Protein AF-A0A1B0DL75-F1 (afdb_monomer_lite)

Sequence (296 aa):
KDNAVEYLGQRGFNETSTIPNGKYEPLALNQFKWDRVCPFYMQCLPENRGLLAQTPFIKDFMFVLQDRAFSIGPAYFSRLLDHFTINGDVVQTHVSSPRSTAYLASLFLTNARVRNFLAFGAGPRLEEYRDFMATLGVNNVRIYAENFTNLSLKSQLFERAVGIFATPPNSYSGVTDPIDLICSRGGDLTMLEVLTESEVSDSGKKRVAEVLTEQKETLRLSLFRPQIQFVLYETHSVVSSENEDMLMRAVEDVNRAAQQKHYQVMRDIARQEALSAAQEGFESNLVISFLLARAK

Foldseek 3Di:
DVVVQVVLVVVVADEDDDDPPPDDDDADESYKYDDPQFPPDMDGHYPDPVVVCPDCCNVLPVDDDDDVQLRNLLSVQLVVCVVVVAAFAEEEQACLFLVSVLSSLVSCPPPPRHPAYEYEQCAPCQVVSVVVCVSVVRDRYHYYNHHSLPDDLPDPVCVGYAEYEYEADDLLQLPDDQCSSCVRRVNPVVSVCSPPDDCVDPVNVVVNVVRLVRLLSSLLSQLLRPNHNYYHYDYNDPDCSSPVVSVVVSVVVSVVVVVVVVVVVVVVVVVVVVVVVVVVVVVVVVVVVVVVVVVD

Radius of gyration: 27.12 Å; chains: 1; bounding box: 80×49×90 Å

Secondary structure (DSSP, 8-state):
-HHHHHHHHTTT-EEPPPPTT---PPPPTTEEEE-SSSTT-EEEE-S-HHHHHTSHHHHTTSS----THHHHHHHHHHHHHHHTT--EEEEESS-S-HHHHHHHHHHHTT-TTEEEEEE---GGGHHHHHHHHHHTT--SEEE-SS-GGGS-TT-GGGTTEEEEEE------TT-S-HHHHHHHTTS-HHHHHHHHS-TTSHHHHHHHHHHHHHHHHHHHHHHT-TT--EEEE------GGGTHHHHHHHHHHHHHHHHHHHHHHHHHHHHHHHHHHHHHHHHHHHHHHHHHHHT-

InterPro domains:
  IPR029063 S-adenosyl-L-methionine-dependent methyltransferase superfamily [G3DSA:3.40.50.150] (98-287)
  IPR042620 Putative methyltransferase NSUN7 [PTHR14663] (3-269)

Organism: Phlebotomus papatasi (NCBI:txid29031)

pLDDT: mean 86.68, std 11.02, range [43.47, 97.81]

Structure (mmCIF, N/CA/C/O backbone):
data_AF-A0A1B0DL75-F1
#
_entry.id   AF-A0A1B0DL75-F1
#
loop_
_atom_site.group_PDB
_atom_site.id
_atom_site.type_symbol
_atom_site.label_atom_id
_atom_site.label_alt_id
_atom_site.label_comp_id
_atom_site.label_asym_id
_atom_site.label_entity_id
_atom_site.label_seq_id
_atom_site.pdbx_PDB_ins_code
_atom_site.Cartn_x
_atom_site.Cartn_y
_atom_site.Cartn_z
_atom_site.occupancy
_atom_site.B_iso_or_equiv
_atom_site.auth_seq_id
_atom_site.auth_comp_id
_atom_site.auth_asym_id
_atom_site.auth_atom_id
_atom_site.pdbx_PDB_model_num
ATOM 1 N N . LYS A 1 1 ? 15.227 -16.375 -10.816 1.00 76.38 1 LYS A N 1
ATOM 2 C CA . LYS A 1 1 ? 16.458 -15.630 -10.457 1.00 76.38 1 LYS A CA 1
ATOM 3 C C . LYS A 1 1 ? 17.579 -15.961 -11.436 1.00 76.38 1 LYS A C 1
ATOM 5 O O . LYS A 1 1 ? 18.052 -15.053 -12.101 1.00 76.38 1 LYS A O 1
ATOM 10 N N . ASP A 1 2 ? 17.915 -17.238 -11.597 1.00 82.88 2 ASP A N 1
ATOM 11 C CA . ASP A 1 2 ? 19.048 -17.682 -12.426 1.00 82.88 2 ASP A CA 1
ATOM 12 C C . ASP A 1 2 ? 18.907 -17.288 -13.905 1.00 82.88 2 ASP A C 1
ATOM 14 O O . ASP A 1 2 ? 19.811 -16.663 -14.452 1.00 82.88 2 ASP A O 1
ATOM 18 N N . ASN A 1 3 ? 17.721 -17.475 -14.499 1.00 83.56 3 ASN A N 1
ATOM 19 C CA . ASN A 1 3 ? 17.434 -17.026 -15.874 1.00 83.56 3 ASN A CA 1
ATOM 20 C C . ASN A 1 3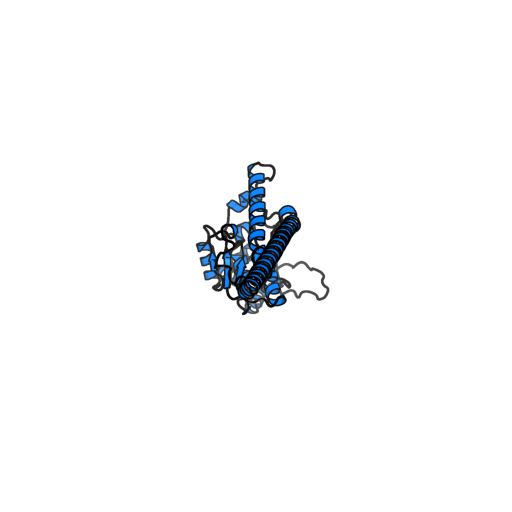 ? 17.674 -15.519 -16.087 1.00 83.56 3 ASN A C 1
ATOM 22 O O . ASN A 1 3 ? 18.042 -15.088 -17.177 1.00 83.56 3 ASN A O 1
ATOM 26 N N . ALA A 1 4 ? 17.455 -14.699 -15.053 1.00 81.50 4 ALA A N 1
ATOM 27 C CA . ALA A 1 4 ? 17.667 -13.259 -15.145 1.00 81.50 4 ALA A CA 1
ATOM 28 C C . ALA A 1 4 ? 19.153 -12.890 -15.105 1.00 81.50 4 ALA A C 1
ATOM 30 O O . ALA A 1 4 ? 19.582 -12.023 -15.862 1.00 81.50 4 ALA A O 1
ATOM 31 N N . VAL A 1 5 ? 19.932 -13.571 -14.260 1.00 85.56 5 VAL A N 1
ATOM 32 C CA . VAL A 1 5 ? 21.391 -13.404 -14.187 1.00 85.56 5 VAL A CA 1
ATOM 33 C C . VAL A 1 5 ? 22.030 -13.774 -15.523 1.00 85.56 5 VAL A C 1
ATOM 35 O O . VAL A 1 5 ? 22.821 -13.000 -16.057 1.00 85.56 5 VAL A O 1
ATOM 38 N N . GLU A 1 6 ? 21.636 -14.911 -16.101 1.00 86.50 6 GLU A N 1
ATOM 39 C CA . GLU A 1 6 ? 22.146 -15.368 -17.396 1.00 86.50 6 GLU A CA 1
ATOM 40 C C . GLU A 1 6 ? 21.851 -14.361 -18.517 1.00 86.50 6 GLU A C 1
ATOM 42 O O . GLU A 1 6 ? 22.749 -13.955 -19.257 1.00 86.50 6 GLU A O 1
ATOM 47 N N . TYR A 1 7 ? 20.603 -13.897 -18.614 1.00 83.56 7 TYR A N 1
ATOM 48 C CA . TYR A 1 7 ? 20.192 -12.946 -19.646 1.00 83.56 7 TYR A CA 1
ATOM 49 C C . TYR A 1 7 ? 20.921 -11.600 -19.555 1.00 83.56 7 TYR A C 1
ATOM 51 O O . TYR A 1 7 ? 21.286 -11.012 -20.580 1.00 83.56 7 TYR A O 1
ATOM 59 N N . LEU A 1 8 ? 21.108 -11.095 -18.332 1.00 85.12 8 LEU A N 1
ATOM 60 C CA . LEU A 1 8 ? 21.852 -9.866 -18.075 1.00 85.12 8 LEU A CA 1
ATOM 61 C C . LEU A 1 8 ? 23.326 -10.046 -18.458 1.00 85.12 8 LEU A C 1
ATOM 63 O O . LEU A 1 8 ? 23.866 -9.210 -19.185 1.00 85.12 8 LEU A O 1
ATOM 67 N N . GLY A 1 9 ? 23.932 -11.177 -18.087 1.00 85.31 9 GLY A N 1
ATOM 68 C CA . GLY A 1 9 ? 25.293 -11.539 -18.486 1.00 85.31 9 GLY A CA 1
ATOM 69 C C . GLY A 1 9 ? 25.495 -11.532 -20.004 1.00 85.31 9 GLY A C 1
ATOM 70 O O . GLY A 1 9 ? 26.442 -10.922 -20.499 1.00 85.31 9 GLY A O 1
ATOM 71 N N . GLN A 1 10 ? 24.554 -12.100 -20.769 1.00 86.12 10 GLN A N 1
ATOM 72 C CA . GLN A 1 10 ? 24.586 -12.086 -22.242 1.00 86.12 10 GLN A CA 1
ATOM 73 C C . GLN A 1 10 ? 24.566 -10.671 -22.853 1.00 86.12 10 GLN A C 1
ATOM 75 O O . GLN A 1 10 ? 24.934 -10.493 -24.012 1.00 86.12 10 GLN A O 1
ATOM 80 N N . ARG A 1 11 ? 24.134 -9.658 -22.093 1.00 81.75 11 ARG A N 1
ATOM 81 C CA . ARG A 1 11 ? 24.070 -8.246 -22.510 1.00 81.75 11 ARG A CA 1
ATOM 82 C C . ARG A 1 11 ? 25.166 -7.387 -21.886 1.00 81.75 11 ARG A C 1
ATOM 84 O O . ARG A 1 11 ? 25.073 -6.164 -21.920 1.00 81.75 11 ARG A O 1
ATOM 91 N N . GLY A 1 12 ? 26.195 -8.022 -21.329 1.00 85.00 12 GLY A N 1
ATOM 92 C CA . GLY A 1 12 ? 27.347 -7.339 -20.749 1.00 85.00 12 GLY A CA 1
ATOM 93 C C . GLY A 1 12 ? 27.095 -6.772 -19.356 1.00 85.00 12 GLY A C 1
ATOM 94 O O . GLY A 1 12 ? 27.897 -5.965 -18.889 1.00 85.00 12 GLY A O 1
ATOM 95 N N . PHE A 1 13 ? 26.008 -7.177 -18.688 1.00 88.12 13 PHE A N 1
ATOM 96 C CA . PHE A 1 13 ? 25.802 -6.823 -17.293 1.00 88.12 13 PHE A CA 1
ATOM 97 C C . PHE A 1 13 ? 26.569 -7.764 -16.371 1.00 88.12 13 PHE A C 1
ATOM 99 O O . PHE A 1 13 ? 26.469 -8.982 -16.494 1.00 88.12 13 PHE A O 1
ATOM 106 N N . ASN A 1 14 ? 27.269 -7.197 -15.394 1.00 87.81 14 ASN A N 1
ATOM 107 C CA . ASN A 1 14 ? 27.993 -7.967 -14.388 1.00 87.81 14 ASN A CA 1
ATOM 108 C C . ASN A 1 14 ? 27.282 -7.895 -13.033 1.00 87.81 14 ASN A C 1
ATOM 110 O O . ASN A 1 14 ? 26.899 -6.812 -12.581 1.00 87.81 14 ASN A O 1
ATOM 114 N N . GLU A 1 15 ? 27.112 -9.048 -12.382 1.00 87.56 15 GLU A N 1
ATOM 115 C CA . GLU A 1 15 ? 26.601 -9.096 -11.013 1.00 87.56 15 GLU A CA 1
ATOM 116 C C . GLU A 1 15 ? 27.696 -8.632 -10.052 1.00 87.56 15 GLU A C 1
ATOM 118 O O . GLU A 1 15 ? 28.767 -9.235 -9.967 1.00 87.56 15 GLU A O 1
ATOM 123 N N . THR A 1 16 ? 27.422 -7.569 -9.303 1.00 84.38 16 THR A N 1
ATOM 124 C CA . THR A 1 16 ? 28.324 -7.105 -8.251 1.00 84.38 16 THR A CA 1
ATOM 125 C C . THR A 1 16 ? 27.945 -7.778 -6.937 1.00 84.38 16 THR A C 1
ATOM 127 O O . THR A 1 16 ? 26.831 -7.614 -6.427 1.00 84.38 16 THR A O 1
ATOM 130 N N . SER A 1 17 ? 28.886 -8.514 -6.345 1.00 68.25 17 SER A N 1
ATOM 131 C CA . SER A 1 17 ? 28.734 -9.052 -4.998 1.00 68.25 17 SER A CA 1
ATOM 132 C C . SER A 1 17 ? 28.784 -7.917 -3.977 1.00 68.25 17 SER A C 1
ATOM 134 O O . SER A 1 17 ? 29.619 -7.016 -4.020 1.00 68.25 17 SER A O 1
ATOM 136 N N . THR A 1 18 ? 27.850 -7.934 -3.030 1.00 58.44 18 THR A N 1
ATOM 137 C CA . THR A 1 18 ? 27.845 -6.930 -1.968 1.00 58.44 18 THR A CA 1
ATOM 138 C C . THR A 1 18 ? 28.932 -7.270 -0.945 1.00 58.44 18 THR A C 1
ATOM 140 O O . THR A 1 18 ? 28.884 -8.325 -0.314 1.00 58.44 18 THR A O 1
ATOM 143 N N . ILE A 1 19 ? 29.903 -6.369 -0.776 1.00 53.78 19 ILE A N 1
ATOM 144 C CA . ILE A 1 19 ? 31.060 -6.544 0.113 1.00 53.78 19 ILE A CA 1
ATOM 145 C C . ILE A 1 19 ? 30.587 -6.820 1.565 1.00 53.78 19 ILE A C 1
ATOM 147 O O . ILE A 1 19 ? 29.594 -6.226 2.010 1.00 53.78 19 ILE A O 1
ATOM 151 N N . PRO A 1 20 ? 31.276 -7.683 2.343 1.00 49.00 20 PRO A N 1
ATOM 152 C CA . PRO A 1 20 ? 30.936 -7.980 3.744 1.00 49.00 20 PRO A CA 1
ATOM 153 C C . PRO A 1 20 ? 30.956 -6.767 4.694 1.00 49.00 20 PRO A C 1
ATOM 155 O O . PRO A 1 20 ? 30.341 -6.808 5.754 1.00 49.00 20 PRO A O 1
ATOM 158 N N . ASN A 1 21 ? 31.620 -5.669 4.318 1.00 49.06 21 ASN A N 1
ATOM 159 C CA . ASN A 1 21 ? 32.025 -4.600 5.242 1.00 49.06 21 ASN A CA 1
ATOM 160 C C . ASN A 1 21 ? 31.035 -3.429 5.375 1.00 49.06 21 ASN A C 1
ATOM 162 O O . ASN A 1 21 ? 31.405 -2.371 5.877 1.00 49.06 21 ASN A O 1
ATOM 166 N N . GLY A 1 22 ? 29.793 -3.573 4.906 1.00 52.06 22 GLY A N 1
ATOM 167 C CA . GLY A 1 22 ? 28.726 -2.593 5.161 1.00 52.06 22 GLY A CA 1
ATOM 168 C C . GLY A 1 22 ? 28.899 -1.207 4.516 1.00 52.06 22 GLY A C 1
ATOM 169 O O . GLY A 1 22 ? 28.052 -0.344 4.727 1.00 52.06 22 GLY A O 1
ATOM 170 N N . LYS A 1 23 ? 29.945 -0.975 3.711 1.00 51.53 23 LYS A N 1
ATOM 171 C CA . LYS A 1 23 ? 30.086 0.255 2.917 1.00 51.53 23 LYS A CA 1
ATOM 172 C C . LYS A 1 23 ? 29.217 0.167 1.662 1.00 51.53 23 LYS A C 1
ATOM 174 O O . LYS A 1 23 ? 29.289 -0.808 0.917 1.00 51.53 23 LYS A O 1
ATOM 179 N N . TYR A 1 24 ? 28.382 1.183 1.450 1.00 58.47 24 TYR A N 1
ATOM 180 C CA . TYR A 1 24 ? 27.594 1.336 0.231 1.00 58.47 24 TYR A CA 1
ATOM 181 C C . TYR A 1 24 ? 28.525 1.716 -0.921 1.00 58.47 24 TYR A C 1
ATOM 183 O O . TYR A 1 24 ? 29.067 2.819 -0.929 1.00 58.47 24 TYR A O 1
ATOM 191 N N . GLU A 1 25 ? 28.701 0.817 -1.888 1.00 65.38 25 GLU A N 1
ATOM 192 C CA . GLU A 1 25 ? 29.295 1.174 -3.174 1.00 65.38 25 GLU A CA 1
ATOM 193 C C . GLU A 1 25 ? 28.188 1.451 -4.205 1.00 65.38 25 GLU A C 1
ATOM 195 O O . GLU A 1 25 ? 27.239 0.654 -4.337 1.00 65.38 25 GLU A O 1
ATOM 200 N N . PRO A 1 26 ? 28.265 2.593 -4.913 1.00 75.50 26 PRO A N 1
ATOM 201 C CA . PRO A 1 26 ? 27.368 2.882 -6.020 1.00 75.50 26 PRO A CA 1
ATOM 202 C C . PRO A 1 26 ? 27.581 1.864 -7.148 1.00 75.50 26 PRO A C 1
ATOM 204 O O . PRO A 1 26 ? 28.693 1.399 -7.380 1.00 75.50 26 PRO A O 1
ATOM 207 N N . LEU A 1 27 ? 26.498 1.504 -7.843 1.00 85.06 27 LEU A N 1
ATOM 208 C CA . LEU A 1 27 ? 26.576 0.642 -9.026 1.00 85.06 27 LEU A CA 1
ATOM 209 C C . LEU A 1 27 ? 27.354 1.359 -10.133 1.00 85.06 27 LEU A C 1
ATOM 211 O O . LEU A 1 27 ? 27.061 2.518 -10.426 1.00 85.06 27 LEU A O 1
ATOM 215 N N . ALA A 1 28 ? 28.309 0.669 -10.758 1.00 87.06 28 ALA A N 1
ATOM 216 C CA . ALA A 1 28 ? 28.937 1.155 -11.980 1.00 87.06 28 ALA A CA 1
ATOM 217 C C . ALA A 1 28 ? 28.085 0.810 -13.214 1.00 87.06 28 ALA A C 1
ATOM 219 O O . ALA A 1 28 ? 27.111 0.057 -13.137 1.00 87.06 28 ALA A O 1
ATOM 220 N N . LEU A 1 29 ? 28.453 1.380 -14.362 1.00 89.00 29 LEU A N 1
ATOM 221 C CA . LEU A 1 29 ? 27.776 1.147 -15.636 1.00 89.00 29 LEU A CA 1
ATOM 222 C C . LEU A 1 29 ? 27.718 -0.350 -15.974 1.00 89.00 29 LEU A C 1
ATOM 224 O O . LEU A 1 29 ? 28.709 -1.063 -15.817 1.00 89.00 29 LEU A O 1
ATOM 228 N N . ASN A 1 30 ? 26.562 -0.809 -16.452 1.00 88.44 30 ASN A N 1
ATOM 229 C CA . ASN A 1 30 ? 26.264 -2.204 -16.774 1.00 88.44 30 ASN A CA 1
ATOM 230 C C . ASN A 1 30 ? 26.571 -3.160 -15.609 1.00 88.44 30 ASN A C 1
ATOM 232 O O . ASN A 1 30 ? 27.006 -4.294 -15.792 1.00 88.44 30 ASN A O 1
ATOM 236 N N . GLN A 1 31 ? 26.333 -2.714 -14.378 1.00 90.81 31 GLN A N 1
ATOM 237 C CA . GLN A 1 31 ? 26.307 -3.591 -13.215 1.00 90.81 31 GLN A CA 1
ATOM 238 C C . GLN A 1 31 ? 24.890 -3.747 -12.689 1.00 90.81 31 GLN A C 1
ATOM 240 O O . GLN A 1 31 ? 24.042 -2.858 -12.834 1.00 90.81 31 GLN A O 1
ATOM 245 N N . PHE A 1 32 ? 24.651 -4.874 -12.027 1.00 90.75 32 PHE A N 1
ATOM 246 C CA . PHE A 1 32 ? 23.444 -5.095 -11.250 1.00 90.75 32 PHE A CA 1
ATOM 247 C C . PHE A 1 32 ? 23.747 -5.766 -9.913 1.00 90.75 32 PHE A C 1
ATOM 249 O O . PHE A 1 32 ? 24.779 -6.411 -9.731 1.00 90.75 32 PHE A O 1
ATOM 256 N N . LYS A 1 33 ? 22.831 -5.599 -8.960 1.00 89.81 33 LYS A N 1
ATOM 257 C CA . LYS A 1 33 ? 22.865 -6.265 -7.657 1.00 89.81 33 LYS A CA 1
ATOM 258 C C . LYS A 1 33 ? 21.455 -6.568 -7.172 1.00 89.81 33 LYS A C 1
ATOM 260 O O . LYS A 1 33 ? 20.528 -5.785 -7.392 1.00 89.81 33 LYS A O 1
ATOM 265 N N . TRP A 1 34 ? 21.305 -7.678 -6.462 1.00 89.50 34 TRP A N 1
ATOM 266 C CA . TRP A 1 34 ? 20.066 -8.007 -5.760 1.00 89.50 34 TRP A CA 1
ATOM 267 C C . TRP A 1 34 ? 19.942 -7.204 -4.467 1.00 89.50 34 TRP A C 1
ATOM 269 O O . TRP A 1 34 ? 20.925 -6.985 -3.752 1.00 89.50 34 TRP A O 1
ATOM 279 N N . ASP A 1 35 ? 18.727 -6.767 -4.155 1.00 89.81 35 ASP A N 1
ATOM 280 C CA . ASP A 1 35 ? 18.453 -6.047 -2.921 1.00 89.81 35 ASP A CA 1
ATOM 281 C C . ASP A 1 35 ? 18.487 -6.992 -1.714 1.00 89.81 35 ASP A C 1
ATOM 283 O O . ASP A 1 35 ? 17.984 -8.114 -1.751 1.00 89.81 35 ASP A O 1
ATOM 287 N N . ARG A 1 36 ? 19.089 -6.533 -0.614 1.00 86.69 36 ARG A N 1
ATOM 288 C CA . ARG A 1 36 ? 19.170 -7.304 0.640 1.00 86.69 36 ARG A CA 1
ATOM 289 C C . ARG A 1 36 ? 17.896 -7.184 1.485 1.00 86.69 36 ARG A C 1
ATOM 291 O O . ARG A 1 36 ? 17.618 -8.030 2.337 1.00 86.69 36 ARG A O 1
ATOM 298 N N . VAL A 1 37 ? 17.140 -6.106 1.294 1.00 89.12 37 VAL A N 1
ATOM 299 C CA . VAL A 1 37 ? 15.919 -5.811 2.049 1.00 89.12 37 VAL A CA 1
ATOM 300 C C . VAL A 1 37 ? 14.700 -6.307 1.283 1.00 89.12 37 VAL A C 1
ATOM 302 O O . VAL A 1 37 ? 13.848 -6.959 1.876 1.00 89.12 37 VAL A O 1
ATOM 305 N N . CYS A 1 38 ? 14.645 -6.052 -0.023 1.00 92.62 38 CYS A N 1
ATOM 306 C CA . CYS A 1 38 ? 13.507 -6.381 -0.878 1.00 92.62 38 CYS A CA 1
ATOM 307 C C . CYS A 1 38 ? 13.748 -7.708 -1.630 1.00 92.62 38 CYS A C 1
ATOM 309 O O . CYS A 1 38 ? 14.573 -7.734 -2.546 1.00 92.62 38 CYS A O 1
ATOM 311 N N . PRO A 1 39 ? 13.075 -8.822 -1.274 1.00 91.00 39 PRO A N 1
ATOM 312 C CA . PRO A 1 39 ? 13.212 -10.081 -2.010 1.00 91.00 39 PRO A CA 1
ATOM 313 C C . PRO A 1 39 ? 12.861 -9.907 -3.492 1.00 91.00 39 PRO A C 1
ATOM 315 O O . PRO A 1 39 ? 11.954 -9.164 -3.821 1.00 91.00 39 PRO A O 1
ATOM 318 N N . PHE A 1 40 ? 13.564 -10.583 -4.401 1.00 89.56 40 PHE A N 1
ATOM 319 C CA . PHE A 1 40 ? 13.328 -10.492 -5.858 1.00 89.56 40 PHE A CA 1
ATOM 320 C C . PHE A 1 40 ? 13.496 -9.099 -6.490 1.00 89.56 40 PHE A C 1
ATOM 322 O O . PHE A 1 40 ? 13.297 -8.953 -7.693 1.00 89.56 40 PHE A O 1
ATOM 329 N N . TYR A 1 41 ? 13.928 -8.095 -5.729 1.00 91.94 41 TYR A N 1
ATOM 330 C CA . TYR A 1 41 ? 14.227 -6.776 -6.260 1.00 91.94 41 TYR A CA 1
ATOM 331 C C . TYR A 1 41 ? 15.685 -6.708 -6.726 1.00 91.94 41 TYR A C 1
ATOM 333 O O . TYR A 1 41 ? 16.603 -7.144 -6.024 1.00 91.94 41 TYR A O 1
ATOM 341 N N . MET A 1 42 ? 15.907 -6.129 -7.901 1.00 90.94 42 MET A N 1
ATOM 342 C CA . MET A 1 42 ? 17.228 -5.963 -8.496 1.00 90.94 42 MET A CA 1
ATOM 343 C C . MET A 1 42 ? 17.443 -4.502 -8.876 1.00 90.94 42 MET A C 1
ATOM 345 O O . MET A 1 42 ? 16.595 -3.875 -9.503 1.00 90.94 42 MET A O 1
ATOM 349 N N . GLN A 1 43 ? 18.605 -3.970 -8.516 1.00 89.69 43 GLN A N 1
ATOM 350 C CA . GLN A 1 43 ? 19.064 -2.660 -8.958 1.00 89.69 43 GLN A CA 1
ATOM 351 C C . GLN A 1 43 ? 20.058 -2.862 -10.095 1.00 89.69 43 GLN A C 1
ATOM 353 O O . GLN A 1 43 ? 20.953 -3.697 -9.974 1.00 89.69 43 GLN A O 1
ATOM 358 N N . CYS A 1 44 ? 19.935 -2.096 -11.174 1.00 89.38 44 CYS A N 1
ATOM 359 C CA . CYS A 1 44 ? 20.908 -2.093 -12.260 1.00 89.38 44 CYS A CA 1
ATOM 360 C C . CYS A 1 44 ? 21.152 -0.668 -12.758 1.00 89.38 44 CYS A C 1
ATOM 362 O O . CYS A 1 44 ? 20.262 0.180 -12.666 1.00 89.38 44 CYS A O 1
ATOM 364 N N . LEU A 1 45 ? 22.353 -0.415 -13.276 1.00 89.38 45 LEU A N 1
ATOM 365 C CA . LEU A 1 45 ? 22.688 0.841 -13.941 1.00 89.38 45 LEU A CA 1
ATOM 366 C C . LEU A 1 45 ? 22.982 0.562 -15.422 1.00 89.38 45 LEU A C 1
ATOM 368 O O . LEU A 1 45 ? 24.117 0.228 -15.757 1.00 89.38 45 LEU A O 1
ATOM 372 N N . PRO A 1 46 ? 21.979 0.639 -16.312 1.00 87.69 46 PRO A N 1
ATOM 373 C CA . PRO A 1 46 ? 22.186 0.425 -17.739 1.00 87.69 46 PRO A CA 1
ATOM 374 C C . PRO A 1 46 ? 22.875 1.627 -18.391 1.00 87.69 46 PRO A C 1
ATOM 376 O O . PRO A 1 46 ? 22.637 2.768 -18.002 1.00 87.69 46 PRO A O 1
ATOM 379 N N . GLU A 1 47 ? 23.631 1.385 -19.461 1.00 86.75 47 GLU A N 1
ATOM 380 C CA . GLU A 1 47 ? 24.116 2.453 -20.347 1.00 86.75 47 GLU A CA 1
ATOM 381 C C . GLU A 1 47 ? 22.973 3.244 -21.000 1.00 86.75 47 GLU A C 1
ATOM 383 O O . GLU A 1 47 ? 23.034 4.466 -21.112 1.00 86.75 47 GLU A O 1
ATOM 388 N N . ASN A 1 48 ? 21.885 2.560 -21.368 1.00 85.44 48 ASN A N 1
ATOM 389 C CA . ASN A 1 48 ? 20.692 3.193 -21.919 1.00 85.44 48 ASN A CA 1
ATOM 390 C C . ASN A 1 48 ? 19.413 2.623 -21.283 1.00 85.44 48 ASN A C 1
ATOM 392 O O . ASN A 1 48 ? 18.949 1.536 -21.640 1.00 85.44 48 ASN A O 1
ATOM 396 N N . ARG A 1 49 ? 18.811 3.388 -20.356 1.00 83.62 49 ARG A N 1
ATOM 397 C CA . ARG A 1 49 ? 17.541 3.039 -19.681 1.00 83.62 49 ARG A CA 1
ATOM 398 C C . ARG A 1 49 ? 16.400 2.816 -20.680 1.00 83.62 49 ARG A C 1
ATOM 400 O O . ARG A 1 49 ? 15.614 1.890 -20.502 1.00 83.62 49 ARG A O 1
ATOM 407 N N . GLY A 1 50 ? 16.323 3.633 -21.732 1.00 84.44 50 GLY A N 1
ATOM 408 C CA . GLY A 1 50 ? 15.267 3.550 -22.743 1.00 84.44 50 GLY A CA 1
ATOM 409 C C . GLY A 1 50 ? 15.339 2.269 -23.572 1.00 84.44 50 GLY A C 1
ATOM 410 O O . GLY A 1 50 ? 14.309 1.658 -23.846 1.00 84.44 50 GLY A O 1
ATOM 411 N N . LEU A 1 51 ? 16.549 1.824 -23.920 1.00 86.00 51 LEU A N 1
ATOM 412 C CA . LEU A 1 51 ? 16.749 0.570 -24.646 1.00 86.00 51 LEU A CA 1
ATOM 413 C C . LEU A 1 51 ? 16.443 -0.641 -23.759 1.00 86.00 51 LEU A C 1
ATOM 415 O O . LEU A 1 51 ? 15.759 -1.557 -24.211 1.00 86.00 51 LEU A O 1
ATOM 419 N N . LEU A 1 52 ? 16.859 -0.616 -22.485 1.00 84.94 52 LEU A N 1
ATOM 420 C CA . LEU A 1 52 ? 16.522 -1.666 -21.517 1.00 84.94 52 LEU A CA 1
ATOM 421 C C . LEU A 1 52 ? 15.000 -1.815 -21.350 1.00 84.94 52 LEU A C 1
ATOM 423 O O . LEU A 1 52 ? 14.485 -2.934 -21.402 1.00 84.94 52 LEU A O 1
ATOM 427 N N . ALA A 1 53 ? 14.278 -0.697 -21.225 1.00 85.56 53 ALA A N 1
ATOM 428 C CA . ALA A 1 53 ? 12.819 -0.679 -21.096 1.00 85.56 53 ALA A CA 1
ATOM 429 C C . ALA A 1 53 ? 12.088 -1.271 -22.316 1.00 85.56 53 ALA A C 1
ATOM 431 O O . ALA A 1 53 ? 10.955 -1.728 -22.199 1.00 85.56 53 ALA A O 1
ATOM 432 N N . GLN A 1 54 ? 12.729 -1.291 -23.487 1.00 87.44 54 GLN A N 1
ATOM 433 C CA . GLN A 1 54 ? 12.153 -1.846 -24.712 1.00 87.44 54 GLN A CA 1
ATOM 434 C C . GLN A 1 54 ? 12.450 -3.334 -24.923 1.00 87.44 54 GLN A C 1
ATOM 436 O O . GLN A 1 54 ? 11.948 -3.913 -25.894 1.00 87.44 54 GLN A O 1
ATOM 441 N N . THR A 1 55 ? 13.254 -3.946 -24.051 1.00 86.50 55 THR A N 1
ATOM 442 C CA . THR A 1 55 ? 13.613 -5.362 -24.161 1.00 86.50 55 THR A CA 1
ATOM 443 C C . THR A 1 55 ? 12.437 -6.285 -23.816 1.00 86.50 55 THR A C 1
ATOM 445 O O . THR A 1 55 ? 11.573 -5.898 -23.024 1.00 86.50 55 THR A O 1
ATOM 448 N N . PRO A 1 56 ? 12.426 -7.530 -24.336 1.00 85.94 56 PRO A N 1
ATOM 449 C CA . PRO A 1 56 ? 11.429 -8.541 -23.967 1.00 85.94 56 PRO A CA 1
ATOM 450 C C . PRO A 1 56 ? 11.345 -8.777 -22.454 1.00 85.94 56 PRO A C 1
ATOM 452 O O . PRO A 1 56 ? 10.273 -8.990 -21.919 1.00 85.94 56 PRO A O 1
ATOM 455 N N . PHE A 1 57 ? 12.450 -8.625 -21.717 1.00 83.44 57 PHE A N 1
ATOM 456 C CA . PHE A 1 57 ? 12.446 -8.781 -20.258 1.00 83.44 57 PHE A CA 1
ATOM 457 C C . PHE A 1 57 ? 11.511 -7.811 -19.528 1.00 83.44 57 PHE A C 1
ATOM 459 O O . PHE A 1 57 ? 10.932 -8.175 -18.509 1.00 83.44 57 PHE A O 1
ATOM 466 N N . ILE A 1 58 ? 11.374 -6.587 -20.039 1.00 88.62 58 ILE A N 1
ATOM 467 C CA . ILE A 1 58 ? 10.469 -5.585 -19.470 1.00 88.62 58 ILE A CA 1
ATOM 468 C C . ILE A 1 58 ? 9.088 -5.679 -20.124 1.00 88.62 58 ILE A C 1
ATOM 470 O O . ILE A 1 58 ? 8.080 -5.624 -19.427 1.00 88.62 58 ILE A O 1
ATOM 474 N N . LYS A 1 59 ? 9.031 -5.859 -21.452 1.00 87.19 59 LYS A N 1
ATOM 475 C CA . LYS A 1 59 ? 7.769 -5.929 -22.210 1.00 87.19 59 LYS A CA 1
ATOM 476 C C . LYS A 1 59 ? 6.934 -7.173 -21.907 1.00 87.19 59 LYS A C 1
ATOM 478 O O . LYS A 1 59 ? 5.717 -7.065 -21.845 1.00 87.19 59 LYS A O 1
ATOM 483 N N . ASP A 1 60 ? 7.586 -8.305 -21.669 1.00 87.00 60 ASP A N 1
ATOM 484 C CA . ASP A 1 60 ? 6.948 -9.578 -21.312 1.00 87.00 60 ASP A CA 1
ATOM 485 C C . ASP A 1 60 ? 6.840 -9.738 -19.785 1.00 87.00 60 ASP A C 1
ATOM 487 O O . ASP A 1 60 ? 6.582 -10.828 -19.280 1.00 87.00 60 ASP A O 1
ATOM 491 N N . PHE A 1 61 ? 7.077 -8.654 -19.037 1.00 87.81 61 PHE A N 1
ATOM 492 C CA . PHE A 1 61 ? 6.951 -8.575 -17.584 1.00 87.81 61 PHE A CA 1
ATOM 493 C C . PHE A 1 61 ? 7.784 -9.579 -16.771 1.00 87.81 61 PHE A C 1
ATOM 495 O O . PHE A 1 61 ? 7.462 -9.871 -15.618 1.00 87.81 61 PHE A O 1
ATOM 502 N N . MET A 1 62 ? 8.912 -10.055 -17.306 1.00 86.50 62 MET A N 1
ATOM 503 C CA . MET A 1 62 ? 9.876 -10.806 -16.489 1.00 86.50 62 MET A CA 1
ATOM 504 C C . MET A 1 62 ? 10.506 -9.932 -15.397 1.00 86.50 62 MET A C 1
ATOM 506 O O . MET A 1 62 ? 10.781 -10.415 -14.300 1.00 86.50 62 MET A O 1
ATOM 510 N N . PHE A 1 63 ? 10.704 -8.643 -15.679 1.00 89.06 63 PHE A N 1
ATOM 511 C CA . PHE A 1 63 ? 10.965 -7.621 -14.674 1.00 89.06 63 PHE A CA 1
ATOM 512 C C . PHE A 1 63 ? 9.970 -6.473 -14.804 1.00 89.06 63 PHE A C 1
ATOM 514 O O . PHE A 1 63 ? 9.680 -5.986 -15.895 1.00 89.06 63 PHE A O 1
ATOM 521 N N . VAL A 1 64 ? 9.515 -5.990 -13.652 1.00 90.62 64 VAL A N 1
ATOM 522 C CA . VAL A 1 64 ? 8.680 -4.799 -13.541 1.00 90.62 64 VAL A CA 1
ATOM 523 C C . VAL A 1 64 ? 9.554 -3.647 -13.058 1.00 90.62 64 VAL A C 1
ATOM 525 O O . VAL A 1 64 ? 10.197 -3.742 -12.014 1.00 90.62 64 VAL A O 1
ATOM 528 N N . LEU A 1 65 ? 9.582 -2.551 -13.819 1.00 88.88 65 LEU A N 1
ATOM 529 C CA . LEU A 1 65 ? 10.269 -1.330 -13.404 1.00 88.88 65 LEU A CA 1
ATOM 530 C C . LEU A 1 65 ? 9.477 -0.656 -12.279 1.00 88.88 65 LEU A C 1
ATOM 532 O O . LEU A 1 65 ? 8.313 -0.288 -12.459 1.00 88.88 65 LEU A O 1
ATOM 536 N N . GLN A 1 66 ? 10.110 -0.504 -11.123 1.00 88.56 66 GLN A N 1
ATOM 537 C CA . GLN A 1 66 ? 9.507 0.075 -9.932 1.00 88.56 66 GLN A CA 1
ATOM 538 C C . GLN A 1 66 ? 10.585 0.781 -9.119 1.00 88.56 66 GLN A C 1
ATOM 540 O O . GLN A 1 66 ? 11.689 0.259 -8.996 1.00 88.56 66 GLN A O 1
ATOM 545 N N . ASP A 1 67 ? 10.258 1.936 -8.548 1.00 87.25 67 ASP A N 1
ATOM 546 C CA . ASP A 1 67 ? 11.095 2.584 -7.545 1.00 87.25 67 ASP A CA 1
ATOM 547 C C . ASP A 1 67 ? 11.176 1.716 -6.278 1.00 87.25 67 ASP A C 1
ATOM 549 O O . ASP A 1 67 ? 10.182 1.187 -5.768 1.00 87.25 67 ASP A O 1
ATOM 553 N N . ARG A 1 68 ? 12.393 1.591 -5.748 1.00 89.50 68 ARG A N 1
ATOM 554 C CA . ARG A 1 68 ? 12.708 0.828 -4.546 1.00 89.50 68 ARG A CA 1
ATOM 555 C C . ARG A 1 68 ? 11.849 1.251 -3.360 1.00 89.50 68 ARG A C 1
ATOM 557 O O . ARG A 1 68 ? 11.489 0.381 -2.571 1.00 89.50 68 ARG A O 1
ATOM 564 N N . ALA A 1 69 ? 11.526 2.539 -3.229 1.00 89.06 69 ALA A N 1
ATOM 565 C CA . ALA A 1 69 ? 10.713 3.058 -2.133 1.00 89.06 69 ALA A CA 1
ATOM 566 C C . ALA A 1 69 ? 9.382 2.296 -2.003 1.00 89.06 69 ALA A C 1
ATOM 568 O O . ALA A 1 69 ? 9.040 1.868 -0.909 1.00 89.06 69 ALA A O 1
ATOM 569 N N . PHE A 1 70 ? 8.721 1.988 -3.124 1.00 90.62 70 PHE A N 1
ATOM 570 C CA . PHE A 1 70 ? 7.439 1.267 -3.170 1.00 90.62 70 PHE A CA 1
ATOM 571 C C . PHE A 1 70 ? 7.558 -0.250 -2.953 1.00 90.62 70 PHE A C 1
ATOM 573 O O . PHE A 1 70 ? 6.548 -0.958 -2.938 1.00 90.62 70 PHE A O 1
ATOM 580 N N . SER A 1 71 ? 8.783 -0.763 -2.813 1.00 93.38 71 SER A N 1
ATOM 581 C CA . SER A 1 71 ? 9.082 -2.174 -2.536 1.00 93.38 71 SER A CA 1
ATOM 582 C C . SER A 1 71 ? 9.461 -2.422 -1.075 1.00 93.38 71 SER A C 1
ATOM 584 O O . SER A 1 71 ? 9.397 -3.563 -0.612 1.00 93.38 71 SER A O 1
ATOM 586 N N . ILE A 1 72 ? 9.852 -1.380 -0.332 1.00 94.12 72 ILE A N 1
ATOM 587 C CA . ILE A 1 72 ? 10.291 -1.515 1.062 1.00 94.12 72 ILE A CA 1
ATOM 588 C C . ILE A 1 72 ? 9.113 -1.916 1.949 1.00 94.12 72 ILE A C 1
ATOM 590 O O . ILE A 1 72 ? 9.209 -2.945 2.618 1.00 94.12 72 ILE A O 1
ATOM 594 N N . GLY A 1 73 ? 8.004 -1.169 1.922 1.00 95.00 73 GLY A N 1
ATOM 595 C CA . GLY A 1 73 ? 6.805 -1.497 2.694 1.00 95.00 73 GLY A CA 1
ATOM 596 C C . GLY A 1 73 ? 6.317 -2.930 2.476 1.00 95.00 73 GLY A C 1
ATOM 597 O O . GLY A 1 73 ? 6.248 -3.681 3.452 1.00 95.00 73 GLY A O 1
ATOM 598 N N . PRO A 1 74 ? 6.101 -3.383 1.224 1.00 95.44 74 PRO A N 1
ATOM 599 C CA . PRO A 1 74 ? 5.739 -4.770 0.937 1.00 95.44 74 PRO A CA 1
ATOM 600 C C . PRO A 1 74 ? 6.717 -5.807 1.508 1.00 95.44 74 PRO A C 1
ATOM 602 O O . PRO A 1 74 ? 6.301 -6.807 2.099 1.00 95.44 74 PRO A O 1
ATOM 605 N N . ALA A 1 75 ? 8.026 -5.564 1.373 1.00 95.00 75 ALA A N 1
ATOM 606 C CA . ALA A 1 75 ? 9.053 -6.468 1.884 1.00 95.00 75 ALA A CA 1
ATOM 607 C C . ALA A 1 75 ? 9.036 -6.556 3.417 1.00 95.00 75 ALA A C 1
ATOM 609 O O . ALA A 1 75 ? 9.128 -7.653 3.974 1.00 95.00 75 ALA A O 1
ATOM 610 N N . TYR A 1 76 ? 8.892 -5.421 4.105 1.00 95.38 76 TYR A N 1
ATOM 611 C CA . TYR A 1 76 ? 8.753 -5.389 5.560 1.00 95.38 76 TYR A CA 1
ATOM 612 C C . TYR A 1 76 ? 7.453 -6.049 6.009 1.00 95.38 76 TYR A C 1
ATOM 614 O O . TYR A 1 76 ? 7.487 -6.866 6.925 1.00 95.38 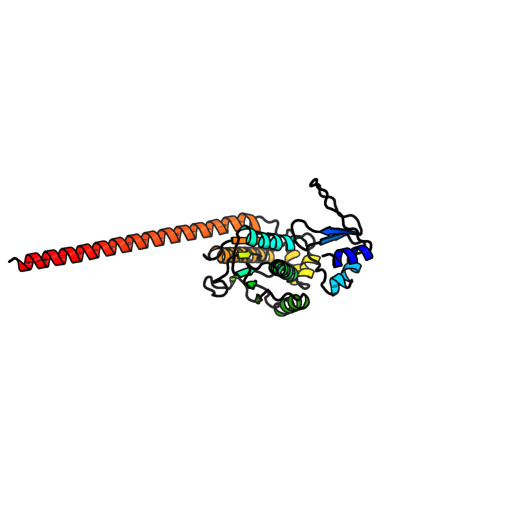76 TYR A O 1
ATOM 622 N N . PHE A 1 77 ? 6.334 -5.775 5.340 1.00 95.56 77 PHE A N 1
ATOM 623 C CA . PHE A 1 77 ? 5.044 -6.377 5.663 1.00 95.56 77 PHE A CA 1
ATOM 624 C C . PHE A 1 77 ? 5.101 -7.906 5.613 1.00 95.56 77 PHE A C 1
ATOM 626 O O . PHE A 1 77 ? 4.709 -8.573 6.570 1.00 95.56 77 PHE A O 1
ATOM 633 N N . SER A 1 78 ? 5.672 -8.467 4.540 1.00 93.69 78 SER A N 1
ATOM 634 C CA . SER A 1 78 ? 5.864 -9.915 4.418 1.00 93.69 78 SER A CA 1
ATOM 635 C C . SER A 1 78 ? 6.723 -10.484 5.551 1.00 93.69 78 SER A C 1
ATOM 637 O O . SER A 1 78 ? 6.415 -11.551 6.074 1.00 93.69 78 SER A O 1
ATOM 639 N N . ARG A 1 79 ? 7.784 -9.778 5.962 1.00 92.50 79 ARG A N 1
ATOM 640 C CA . ARG A 1 79 ? 8.649 -10.211 7.072 1.00 92.50 79 ARG A CA 1
ATOM 641 C C 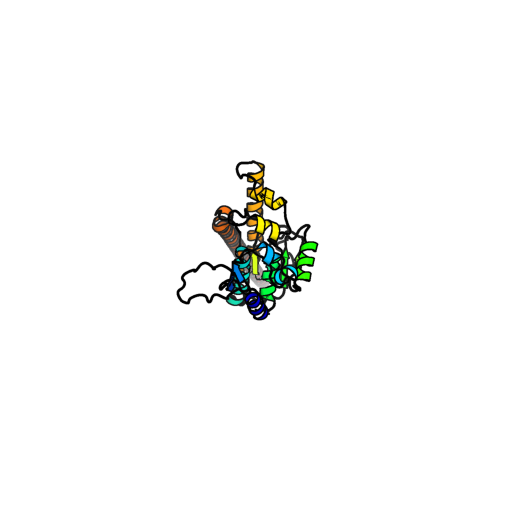. ARG A 1 79 ? 7.952 -10.123 8.428 1.00 92.50 79 ARG A C 1
ATOM 643 O O . ARG A 1 79 ? 8.201 -10.973 9.276 1.00 92.50 79 ARG A O 1
ATOM 650 N N . LEU A 1 80 ? 7.094 -9.125 8.644 1.00 93.31 80 LEU A N 1
ATOM 651 C CA . LEU A 1 80 ? 6.325 -8.985 9.884 1.00 93.31 80 LEU A CA 1
ATOM 652 C C . LEU A 1 80 ? 5.338 -10.142 10.064 1.00 93.31 80 LEU A C 1
ATOM 654 O O . LEU A 1 80 ? 5.219 -10.659 11.173 1.00 93.31 80 LEU A O 1
ATOM 658 N N . LEU A 1 81 ? 4.696 -10.602 8.984 1.00 92.25 81 LEU A N 1
ATOM 659 C CA . LEU A 1 81 ? 3.831 -11.788 9.025 1.00 92.25 81 LEU A CA 1
ATOM 660 C C . LEU A 1 81 ? 4.584 -13.029 9.511 1.00 92.25 81 LEU A C 1
ATOM 662 O O . LEU A 1 81 ? 4.078 -13.770 10.354 1.00 92.25 81 LEU A O 1
ATOM 666 N N . ASP A 1 82 ? 5.802 -13.233 9.008 1.00 90.00 82 ASP A N 1
ATOM 667 C CA . ASP A 1 82 ? 6.645 -14.352 9.423 1.00 90.00 82 ASP A CA 1
ATOM 668 C C . ASP A 1 82 ? 7.162 -14.176 10.854 1.00 90.00 82 ASP A C 1
ATOM 670 O O . ASP A 1 82 ? 7.125 -15.126 11.635 1.00 90.00 82 ASP A O 1
ATOM 674 N N . HIS A 1 83 ? 7.591 -12.964 11.218 1.00 91.19 83 HIS A N 1
ATOM 675 C CA . HIS A 1 83 ? 8.117 -12.642 12.544 1.00 91.19 83 HIS A CA 1
ATOM 676 C C . HIS A 1 83 ? 7.083 -12.862 13.652 1.00 91.19 83 HIS A C 1
ATOM 678 O O . HIS A 1 83 ? 7.382 -13.495 14.660 1.00 91.19 83 HIS A O 1
ATOM 684 N N . PHE A 1 84 ? 5.859 -12.375 13.449 1.00 90.31 84 PHE A N 1
ATOM 685 C CA . PHE A 1 84 ? 4.766 -12.539 14.405 1.00 90.31 84 PHE A CA 1
ATOM 686 C C . PHE A 1 84 ? 4.017 -13.870 14.237 1.00 90.31 84 PHE A C 1
ATOM 688 O O . PHE A 1 84 ? 3.084 -14.149 14.987 1.00 90.31 84 PHE A O 1
ATOM 695 N N . THR A 1 85 ? 4.410 -14.717 13.278 1.00 90.94 85 THR A N 1
ATOM 696 C CA . THR A 1 85 ? 3.770 -16.014 12.983 1.00 90.94 85 THR A CA 1
ATOM 697 C C . THR A 1 85 ? 2.258 -15.912 12.743 1.00 90.94 85 THR A C 1
ATOM 699 O O . THR A 1 85 ? 1.472 -16.758 13.172 1.00 90.94 85 THR A O 1
ATOM 702 N N . ILE A 1 86 ? 1.844 -14.855 12.046 1.00 89.94 86 ILE A N 1
ATOM 703 C CA . ILE A 1 86 ? 0.439 -14.476 11.891 1.00 89.94 86 ILE A CA 1
ATOM 704 C C . ILE A 1 86 ? -0.200 -15.268 10.757 1.00 89.94 86 ILE A C 1
ATOM 706 O O . ILE A 1 86 ? 0.327 -15.295 9.650 1.00 89.94 86 ILE A O 1
ATOM 710 N N . ASN A 1 87 ? -1.368 -15.858 11.024 1.00 92.69 87 ASN A N 1
ATOM 711 C CA . ASN A 1 87 ? -2.169 -16.588 10.042 1.00 92.69 87 ASN A CA 1
ATOM 712 C C . ASN A 1 87 ? -3.530 -15.911 9.865 1.00 92.69 87 ASN A C 1
ATOM 714 O O . ASN A 1 87 ? -4.233 -15.685 10.851 1.00 92.69 87 ASN A O 1
ATOM 718 N N . GLY A 1 88 ? -3.926 -15.622 8.626 1.00 94.00 88 GLY A N 1
ATOM 719 C CA . GLY A 1 88 ? -5.223 -15.009 8.333 1.00 94.00 88 GLY A CA 1
ATOM 720 C C . GLY A 1 88 ? -5.240 -14.221 7.028 1.00 94.00 88 GLY A C 1
ATOM 721 O O . GLY A 1 88 ? -4.395 -14.421 6.155 1.00 94.00 88 GLY A O 1
ATOM 722 N N . ASP A 1 89 ? -6.233 -13.346 6.878 1.00 95.69 89 ASP A N 1
ATOM 723 C CA . ASP A 1 89 ? -6.283 -12.431 5.740 1.00 95.69 89 ASP A CA 1
ATOM 724 C C . ASP A 1 89 ? -5.416 -11.205 5.988 1.00 95.69 89 ASP A C 1
ATOM 726 O O . ASP A 1 89 ? -5.327 -10.680 7.103 1.00 95.69 89 ASP A O 1
ATOM 730 N N . VAL A 1 90 ? -4.834 -10.707 4.910 1.00 96.75 90 VAL A N 1
ATOM 731 C CA . VAL A 1 90 ? -4.067 -9.469 4.909 1.00 96.75 90 VAL A CA 1
ATOM 732 C C . VAL A 1 90 ? -4.728 -8.462 3.986 1.00 96.75 90 VAL A C 1
ATOM 734 O O . VAL A 1 90 ? -5.308 -8.818 2.956 1.00 96.75 90 VAL A O 1
ATOM 737 N N . VAL A 1 91 ? -4.670 -7.196 4.381 1.00 97.12 91 VAL A N 1
ATOM 738 C CA . VAL A 1 91 ? -5.377 -6.110 3.702 1.00 97.12 91 VAL A CA 1
ATOM 739 C C . VAL A 1 91 ? -4.394 -5.017 3.324 1.00 97.12 91 VAL A C 1
ATOM 741 O O . VAL A 1 91 ? -3.659 -4.550 4.183 1.00 97.12 91 VAL A O 1
ATOM 744 N N . GLN A 1 92 ? -4.429 -4.561 2.077 1.00 97.81 92 GLN A N 1
ATOM 745 C CA . GLN A 1 92 ? -3.856 -3.286 1.656 1.00 97.81 92 GLN A CA 1
ATOM 746 C C . GLN A 1 92 ? -4.981 -2.251 1.547 1.00 97.81 92 GLN A C 1
ATOM 748 O O . GLN A 1 92 ? -5.961 -2.472 0.831 1.00 97.81 92 GLN A O 1
ATOM 753 N N . THR A 1 93 ? -4.865 -1.128 2.260 1.00 96.94 93 THR A N 1
ATOM 754 C CA . THR A 1 93 ? -5.967 -0.152 2.360 1.00 96.94 93 THR A CA 1
ATOM 755 C C . THR A 1 93 ? -6.168 0.659 1.083 1.00 96.94 93 THR A C 1
ATOM 757 O O . THR A 1 93 ? -7.306 0.911 0.708 1.00 96.94 93 THR A O 1
ATOM 760 N N . HIS A 1 94 ? -5.090 1.048 0.402 1.00 95.44 94 HIS A N 1
ATOM 761 C CA . HIS A 1 94 ? -5.170 1.780 -0.862 1.00 95.44 94 HIS A CA 1
ATOM 762 C C . HIS A 1 94 ? -4.135 1.240 -1.840 1.00 95.44 94 HIS A C 1
ATOM 764 O O . HIS A 1 94 ? -2.944 1.173 -1.524 1.00 95.44 94 HIS A O 1
ATOM 770 N N . VAL A 1 95 ? -4.565 0.866 -3.042 1.00 93.12 95 VAL A N 1
ATOM 771 C CA . VAL A 1 95 ? -3.651 0.509 -4.125 1.00 93.12 95 VAL A CA 1
ATOM 772 C C . VAL A 1 95 ? -2.908 1.772 -4.549 1.00 93.12 95 VAL A C 1
ATOM 774 O O . VAL A 1 95 ? -3.436 2.613 -5.271 1.00 93.12 95 VAL A O 1
ATOM 777 N N . SER A 1 96 ? -1.672 1.909 -4.070 1.00 82.69 96 SER A N 1
ATOM 778 C CA . SER A 1 96 ? -0.787 3.010 -4.437 1.00 82.69 96 SER A CA 1
ATOM 779 C C . SER A 1 96 ? -0.386 2.873 -5.903 1.00 82.69 96 SER A C 1
ATOM 781 O O . SER A 1 96 ? -0.638 3.777 -6.688 1.00 82.69 96 SER A O 1
ATOM 783 N N . SER A 1 97 ? 0.155 1.726 -6.304 1.00 88.44 97 SER A N 1
ATOM 784 C CA . SER A 1 97 ? 0.368 1.360 -7.703 1.00 88.44 97 SER A CA 1
ATOM 785 C C . SER A 1 97 ? 0.084 -0.130 -7.911 1.00 88.44 97 SER A C 1
ATOM 787 O O . SER A 1 97 ? 0.342 -0.936 -7.008 1.00 88.44 97 SER A O 1
ATOM 789 N N . PRO A 1 98 ? -0.400 -0.537 -9.099 1.00 92.38 98 PRO A N 1
ATOM 790 C CA . PRO A 1 98 ? -0.617 -1.950 -9.400 1.00 92.38 98 PRO A CA 1
ATOM 791 C C . PRO A 1 98 ? 0.692 -2.753 -9.331 1.00 92.38 98 PRO A C 1
ATOM 793 O O . PRO A 1 98 ? 0.678 -3.915 -8.937 1.00 92.38 98 PRO A O 1
ATOM 796 N N . ARG A 1 99 ? 1.841 -2.124 -9.618 1.00 93.38 99 ARG A N 1
ATOM 797 C CA . ARG A 1 99 ? 3.171 -2.746 -9.514 1.00 93.38 99 ARG A CA 1
ATOM 798 C C . ARG A 1 99 ? 3.534 -3.103 -8.068 1.00 93.38 99 ARG A C 1
ATOM 800 O O . ARG A 1 99 ? 3.952 -4.230 -7.811 1.00 93.38 99 ARG A O 1
ATOM 807 N N . SER A 1 100 ? 3.302 -2.191 -7.120 1.00 93.81 100 SER A N 1
ATOM 808 C CA . SER A 1 100 ? 3.607 -2.427 -5.701 1.00 93.81 100 SER A CA 1
ATOM 809 C C . SER A 1 100 ? 2.699 -3.506 -5.109 1.00 93.81 100 SER A C 1
ATOM 811 O O . SER A 1 100 ? 3.177 -4.420 -4.433 1.00 93.81 100 SER A O 1
ATOM 813 N N . THR A 1 101 ? 1.405 -3.481 -5.446 1.00 95.94 101 THR A N 1
ATOM 814 C CA . THR A 1 101 ? 0.458 -4.531 -5.044 1.00 95.94 101 THR A CA 1
ATOM 815 C C . THR A 1 101 ? 0.822 -5.890 -5.648 1.00 95.94 101 THR A C 1
ATOM 817 O O . THR A 1 101 ? 0.767 -6.896 -4.942 1.00 95.94 101 THR A O 1
ATOM 820 N N . ALA A 1 102 ? 1.246 -5.942 -6.916 1.00 95.69 102 ALA A N 1
ATOM 821 C CA . ALA A 1 102 ? 1.686 -7.182 -7.558 1.00 95.69 102 ALA A CA 1
ATOM 822 C C . ALA A 1 102 ? 2.948 -7.739 -6.890 1.00 95.69 102 ALA A C 1
ATOM 824 O O . ALA A 1 102 ? 3.051 -8.938 -6.631 1.00 95.69 102 ALA A O 1
ATOM 825 N N . TYR A 1 103 ? 3.889 -6.855 -6.553 1.00 95.69 103 TYR A N 1
ATOM 826 C CA . TYR A 1 103 ? 5.088 -7.226 -5.820 1.00 95.69 103 TYR A CA 1
ATOM 827 C C . TYR A 1 103 ? 4.743 -7.797 -4.438 1.00 95.69 103 TYR A C 1
ATOM 829 O O . TYR A 1 103 ? 5.200 -8.890 -4.112 1.00 95.69 103 TYR A O 1
ATOM 837 N N . LEU A 1 104 ? 3.866 -7.146 -3.666 1.00 96.06 104 LEU A N 1
ATOM 838 C CA . LEU A 1 104 ? 3.389 -7.686 -2.389 1.00 96.06 104 LEU A CA 1
ATOM 839 C C . LEU A 1 104 ? 2.714 -9.057 -2.553 1.00 96.06 104 LEU A C 1
ATOM 841 O O . LEU A 1 104 ? 3.025 -9.992 -1.818 1.00 96.06 104 LEU A O 1
ATOM 845 N N . ALA A 1 105 ? 1.847 -9.205 -3.557 1.00 96.19 105 ALA A N 1
ATOM 846 C CA . ALA A 1 105 ? 1.200 -10.475 -3.867 1.00 96.19 105 ALA A CA 1
ATOM 847 C C . ALA A 1 105 ? 2.225 -11.579 -4.189 1.00 96.19 105 ALA A C 1
ATOM 849 O O . ALA A 1 105 ? 2.075 -12.710 -3.724 1.00 96.19 105 ALA A O 1
ATOM 850 N N . SER A 1 106 ? 3.307 -11.250 -4.904 1.00 93.94 106 SER A N 1
ATOM 851 C CA . SER A 1 106 ? 4.381 -12.200 -5.222 1.00 93.94 106 SER A CA 1
ATOM 852 C C . SER A 1 106 ? 5.098 -12.728 -3.974 1.00 93.94 106 SER A C 1
ATOM 854 O O . SER A 1 106 ? 5.425 -13.913 -3.910 1.00 93.94 106 SER A O 1
ATOM 856 N N . LEU A 1 107 ? 5.264 -11.889 -2.942 1.00 94.12 107 LEU A N 1
ATOM 857 C CA . LEU A 1 107 ? 5.863 -12.288 -1.663 1.00 94.12 107 LEU A CA 1
ATOM 858 C C . LEU A 1 107 ? 4.975 -13.277 -0.893 1.00 94.12 107 LEU A C 1
ATOM 860 O O . LEU A 1 107 ? 5.476 -14.093 -0.121 1.00 94.12 107 LEU A O 1
ATOM 864 N N . PHE A 1 108 ? 3.661 -13.244 -1.125 1.00 94.25 108 PHE A N 1
ATOM 865 C CA . PHE A 1 108 ? 2.716 -14.150 -0.475 1.00 94.25 108 PHE A CA 1
ATOM 866 C C . PHE A 1 108 ? 2.544 -15.493 -1.186 1.00 94.25 108 PHE A C 1
ATOM 868 O O . PHE A 1 108 ? 1.987 -16.405 -0.583 1.00 94.25 108 PHE A O 1
ATOM 875 N N . LEU A 1 109 ? 3.033 -15.663 -2.422 1.00 88.31 109 LEU A N 1
ATOM 876 C CA . LEU A 1 109 ? 2.870 -16.917 -3.179 1.00 88.31 109 LEU A CA 1
ATOM 877 C C . LEU A 1 109 ? 3.423 -18.138 -2.434 1.00 88.31 109 LEU A C 1
ATOM 879 O O . LEU A 1 109 ? 2.856 -19.224 -2.510 1.00 88.31 109 LEU A O 1
ATOM 883 N N . THR A 1 110 ? 4.516 -17.956 -1.695 1.00 81.81 110 THR A N 1
ATOM 884 C CA . THR A 1 110 ? 5.142 -19.014 -0.893 1.00 81.81 110 THR A CA 1
ATOM 885 C C . THR A 1 110 ? 4.772 -18.941 0.588 1.00 81.81 110 THR A C 1
ATOM 887 O O . THR A 1 110 ? 5.249 -19.759 1.374 1.00 81.81 110 THR A O 1
ATOM 890 N N . ASN A 1 111 ? 3.944 -17.973 0.999 1.00 85.56 111 ASN A N 1
ATOM 891 C CA . ASN A 1 111 ? 3.567 -17.786 2.395 1.00 85.56 111 ASN A CA 1
ATOM 892 C C . ASN A 1 111 ? 2.218 -18.454 2.691 1.00 85.56 111 ASN A C 1
ATOM 894 O O . ASN A 1 111 ? 1.159 -17.843 2.570 1.00 85.56 111 ASN A O 1
ATOM 898 N N . ALA A 1 112 ? 2.266 -19.707 3.151 1.00 84.19 112 ALA A N 1
ATOM 899 C CA . ALA A 1 112 ? 1.075 -20.494 3.490 1.00 84.19 112 ALA A CA 1
ATOM 900 C C . ALA A 1 112 ? 0.215 -19.900 4.628 1.00 84.19 112 ALA A C 1
ATOM 902 O O . ALA A 1 112 ? -0.889 -20.383 4.874 1.00 84.19 112 ALA A O 1
ATOM 903 N N . ARG A 1 113 ? 0.706 -18.873 5.334 1.00 87.31 113 ARG A N 1
ATOM 904 C CA . ARG A 1 113 ? -0.022 -18.207 6.422 1.00 87.31 113 ARG A CA 1
ATOM 905 C 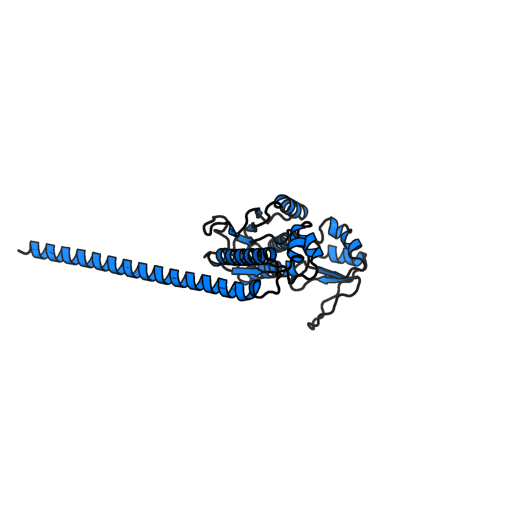C . ARG A 1 113 ? -1.016 -17.161 5.921 1.00 87.31 113 ARG A C 1
ATOM 907 O O . ARG A 1 113 ? -1.981 -16.842 6.622 1.00 87.31 113 ARG A O 1
ATOM 914 N N . VAL A 1 114 ? -0.793 -16.633 4.715 1.00 94.19 114 VAL A N 1
ATOM 915 C CA . VAL A 1 114 ? -1.689 -15.663 4.082 1.00 94.19 114 VAL A CA 1
ATOM 916 C C . VAL A 1 114 ? -2.828 -16.412 3.408 1.00 94.19 114 VAL A C 1
ATOM 918 O O . VAL A 1 114 ? -2.646 -17.089 2.401 1.00 94.19 114 VAL A O 1
ATOM 921 N N . ARG A 1 115 ? -4.030 -16.282 3.970 1.00 93.19 115 ARG A N 1
ATOM 922 C CA . ARG A 1 115 ? -5.226 -16.967 3.468 1.00 93.19 115 ARG A CA 1
ATOM 923 C C . ARG A 1 115 ? -5.841 -16.243 2.274 1.00 93.19 115 ARG A C 1
ATOM 925 O O . ARG A 1 115 ? -6.172 -16.870 1.275 1.00 93.19 115 ARG A O 1
ATOM 932 N N . ASN A 1 116 ? -6.032 -14.931 2.397 1.00 94.88 116 ASN A N 1
ATOM 933 C CA . ASN A 1 116 ? -6.452 -14.057 1.306 1.00 94.88 116 ASN A CA 1
ATOM 934 C C . ASN A 1 116 ? -5.697 -12.737 1.402 1.00 94.88 116 ASN A C 1
ATOM 936 O O . ASN A 1 116 ? -5.496 -12.217 2.501 1.00 94.88 116 ASN A O 1
ATOM 940 N N . PHE A 1 117 ? -5.365 -12.170 0.247 1.00 96.75 117 PHE A N 1
ATOM 941 C CA . PHE A 1 117 ? -4.883 -10.804 0.139 1.00 96.75 117 PHE A CA 1
ATOM 942 C C . PHE A 1 117 ? -5.965 -9.929 -0.502 1.00 96.75 117 PHE A C 1
ATOM 944 O O . PHE A 1 117 ? -6.401 -10.185 -1.627 1.00 96.75 117 PHE A O 1
ATOM 951 N N . LEU A 1 118 ? -6.432 -8.923 0.238 1.00 96.88 118 LEU A N 1
ATOM 952 C CA . LEU A 1 118 ? -7.458 -7.975 -0.194 1.00 96.88 118 LEU A CA 1
ATOM 953 C C . LEU A 1 118 ? -6.821 -6.597 -0.399 1.00 96.88 118 LEU A C 1
ATOM 955 O O . LEU A 1 118 ? -6.131 -6.114 0.493 1.00 96.88 118 LEU A O 1
ATOM 959 N N . ALA A 1 119 ? -7.072 -5.948 -1.531 1.00 97.38 119 ALA A N 1
ATOM 960 C CA . ALA A 1 119 ? -6.560 -4.612 -1.830 1.00 97.38 119 ALA A CA 1
ATOM 961 C C . ALA A 1 119 ? -7.704 -3.676 -2.242 1.00 97.38 119 ALA A C 1
ATOM 963 O O . ALA A 1 119 ? -8.541 -4.046 -3.064 1.00 97.38 119 ALA A O 1
ATOM 964 N N . PHE A 1 120 ? -7.750 -2.475 -1.669 1.00 96.81 120 PHE A N 1
ATOM 965 C CA . PHE A 1 120 ? -8.851 -1.516 -1.842 1.00 96.81 120 PHE A CA 1
ATOM 966 C C . PHE A 1 120 ? -8.389 -0.224 -2.523 1.00 96.81 120 PHE A C 1
ATOM 968 O O . PHE A 1 120 ? -7.194 0.015 -2.675 1.00 96.81 120 PHE A O 1
ATOM 975 N N . GLY A 1 121 ? -9.333 0.618 -2.944 1.00 93.88 121 GLY A N 1
ATOM 976 C CA . GLY A 1 121 ? -9.037 1.941 -3.498 1.00 93.88 121 GLY A CA 1
ATOM 977 C C . GLY A 1 121 ? -8.554 1.944 -4.951 1.00 93.88 121 GLY A C 1
ATOM 978 O O . GLY A 1 121 ? -7.868 2.876 -5.355 1.00 93.88 121 GLY A O 1
ATOM 979 N N . ALA A 1 122 ? -8.896 0.928 -5.754 1.00 92.69 122 ALA A N 1
ATOM 980 C CA . ALA A 1 122 ? -8.592 0.955 -7.192 1.00 92.69 122 ALA A CA 1
ATOM 981 C C . ALA A 1 122 ? -9.484 1.937 -7.981 1.00 92.69 122 ALA A C 1
ATOM 983 O O . ALA A 1 122 ? -9.131 2.346 -9.090 1.00 92.69 122 ALA A O 1
ATOM 984 N N . GLY A 1 123 ? -10.636 2.323 -7.417 1.00 91.56 123 GLY A N 1
ATOM 985 C CA . GLY A 1 123 ? -11.574 3.267 -8.018 1.00 91.56 123 GLY A CA 1
ATOM 986 C C . GLY A 1 123 ? -11.936 2.906 -9.470 1.00 91.56 123 GLY A C 1
ATOM 987 O O . GLY A 1 123 ? -12.207 1.737 -9.758 1.00 91.56 123 GLY A O 1
ATOM 988 N N . PRO A 1 124 ? -11.932 3.877 -10.405 1.00 91.25 124 PRO A N 1
ATOM 989 C CA . PRO A 1 124 ? -12.298 3.640 -11.803 1.00 91.25 124 PRO A CA 1
ATOM 990 C C . PRO A 1 124 ? -11.275 2.793 -12.580 1.00 91.25 124 PRO A C 1
ATOM 992 O O . PRO A 1 124 ? -11.602 2.295 -13.653 1.00 91.25 124 PRO A O 1
ATOM 995 N N . ARG A 1 125 ? -10.058 2.593 -12.051 1.00 90.00 125 ARG A N 1
ATOM 996 C CA . ARG A 1 125 ? -8.985 1.805 -12.690 1.00 90.00 125 ARG A CA 1
ATOM 997 C C . ARG A 1 125 ? -8.993 0.329 -12.300 1.00 90.00 125 ARG A C 1
ATOM 999 O O . ARG A 1 125 ? -8.030 -0.386 -12.557 1.00 90.00 125 ARG A O 1
ATOM 1006 N N . LEU A 1 126 ? -10.063 -0.144 -11.661 1.00 94.44 126 LEU A N 1
ATOM 1007 C CA . LEU A 1 126 ? -10.159 -1.522 -11.186 1.00 94.44 126 LEU A CA 1
ATOM 1008 C C . LEU A 1 126 ? -9.855 -2.554 -12.280 1.00 94.44 126 LEU A C 1
ATOM 1010 O O . LEU A 1 126 ? -9.077 -3.475 -12.038 1.00 94.44 126 LEU A O 1
ATOM 1014 N N . GLU A 1 127 ? -10.449 -2.397 -13.462 1.00 94.75 127 GLU A N 1
ATOM 1015 C CA . GLU A 1 127 ? -10.259 -3.345 -14.564 1.00 94.75 127 GLU A CA 1
ATOM 1016 C C . GLU A 1 127 ? -8.827 -3.286 -15.113 1.00 94.75 127 GLU A C 1
ATOM 1018 O O . GLU A 1 127 ? -8.190 -4.325 -15.227 1.00 94.75 127 GLU A O 1
ATOM 1023 N N . GLU A 1 128 ? -8.249 -2.090 -15.281 1.00 93.12 128 GLU A N 1
ATOM 1024 C CA . GLU A 1 128 ? -6.834 -1.923 -15.659 1.00 93.12 128 GLU A CA 1
ATOM 1025 C C . GLU A 1 128 ? -5.894 -2.640 -14.675 1.00 93.12 128 GLU A C 1
ATOM 1027 O O . GLU A 1 128 ? -4.945 -3.320 -15.069 1.00 93.12 128 GLU A O 1
ATOM 1032 N N . TYR A 1 129 ? -6.164 -2.524 -13.372 1.00 94.31 129 TYR A N 1
ATOM 1033 C CA . TYR A 1 129 ? -5.340 -3.166 -12.349 1.00 94.31 129 TYR A CA 1
ATOM 1034 C C . TYR A 1 129 ? -5.505 -4.685 -12.362 1.00 94.31 129 TYR A C 1
ATOM 1036 O O . TYR A 1 129 ? -4.525 -5.400 -12.158 1.00 94.31 129 TYR A O 1
ATOM 1044 N N . ARG A 1 130 ? -6.712 -5.196 -12.622 1.00 95.31 130 ARG A N 1
ATOM 1045 C CA . ARG A 1 130 ? -6.964 -6.638 -12.767 1.00 95.31 130 ARG A CA 1
ATOM 1046 C C . ARG A 1 130 ? -6.287 -7.209 -14.006 1.00 95.31 130 ARG A C 1
ATOM 1048 O O . ARG A 1 130 ? -5.640 -8.248 -13.892 1.00 95.31 130 ARG A O 1
ATOM 1055 N N . ASP A 1 131 ? -6.366 -6.510 -15.131 1.00 94.50 131 ASP A N 1
ATOM 1056 C CA . ASP A 1 131 ? -5.696 -6.888 -16.376 1.00 94.50 131 ASP A CA 1
ATOM 1057 C C . ASP A 1 131 ? -4.177 -6.923 -16.194 1.00 94.50 131 ASP A C 1
ATOM 1059 O O . ASP A 1 131 ? -3.510 -7.865 -16.633 1.00 94.50 131 ASP A O 1
ATOM 1063 N N . PHE A 1 132 ? -3.622 -5.948 -15.466 1.00 93.19 132 PHE A N 1
ATOM 1064 C CA . PHE A 1 132 ? -2.208 -5.942 -15.106 1.00 93.19 132 PHE A CA 1
ATOM 1065 C C . PHE A 1 132 ? -1.827 -7.166 -14.258 1.00 93.19 132 PHE A C 1
ATOM 1067 O O . PHE A 1 132 ? -0.869 -7.861 -14.593 1.00 93.19 132 PHE A O 1
ATOM 1074 N N . MET A 1 133 ? -2.591 -7.492 -13.207 1.00 95.31 133 MET A N 1
ATOM 1075 C CA . MET A 1 133 ? -2.336 -8.695 -12.395 1.00 95.31 133 MET A CA 1
ATOM 1076 C C . MET A 1 133 ? -2.425 -9.979 -13.226 1.00 95.31 133 MET A C 1
ATOM 1078 O O . MET A 1 133 ? -1.561 -10.847 -13.106 1.00 95.31 133 MET A O 1
ATOM 1082 N N . ALA A 1 134 ? -3.434 -10.084 -14.095 1.00 94.62 134 ALA A N 1
ATOM 1083 C CA . ALA A 1 134 ? -3.625 -11.231 -14.975 1.00 94.62 134 ALA A CA 1
ATOM 1084 C C . ALA A 1 134 ? -2.451 -11.400 -15.949 1.00 94.62 134 ALA A C 1
ATOM 1086 O O . ALA A 1 134 ? -1.959 -12.513 -16.128 1.00 94.62 134 ALA A O 1
ATOM 1087 N N . THR A 1 135 ? -1.950 -10.294 -16.506 1.00 93.81 135 THR A N 1
ATOM 1088 C CA . THR A 1 135 ? -0.774 -10.282 -17.389 1.00 93.81 135 THR A CA 1
ATOM 1089 C C . THR A 1 135 ? 0.481 -10.782 -16.670 1.00 93.81 135 THR A C 1
ATOM 1091 O O . THR A 1 135 ? 1.280 -11.506 -17.257 1.00 93.81 135 THR A O 1
ATOM 1094 N N . LEU A 1 136 ? 0.630 -10.464 -15.380 1.00 92.62 136 LEU A N 1
ATOM 1095 C CA . LEU A 1 136 ? 1.718 -10.971 -14.536 1.00 92.62 136 LEU A CA 1
ATOM 1096 C C . LEU A 1 136 ? 1.515 -12.417 -14.049 1.00 92.62 136 LEU A C 1
ATOM 1098 O O . LEU A 1 136 ? 2.400 -12.971 -13.398 1.00 92.62 136 LEU A O 1
ATOM 1102 N N . GLY A 1 137 ? 0.348 -13.021 -14.293 1.00 92.50 137 GLY A N 1
ATOM 1103 C CA . GLY A 1 137 ? -0.022 -14.316 -13.715 1.00 92.50 137 GLY A CA 1
ATOM 1104 C C . GLY A 1 137 ? -0.275 -14.273 -12.201 1.00 92.50 137 GLY A C 1
ATOM 1105 O O . GLY A 1 137 ? -0.268 -15.314 -11.544 1.00 92.50 137 GLY A O 1
ATOM 1106 N N . VAL A 1 138 ? -0.502 -13.086 -11.630 1.00 94.12 138 VAL A N 1
ATOM 1107 C CA . VAL A 1 138 ? -0.793 -12.889 -10.204 1.00 94.12 138 VAL A CA 1
ATOM 1108 C C . VAL A 1 138 ? -2.288 -13.098 -9.964 1.00 94.12 138 VAL A C 1
ATOM 1110 O O . VAL A 1 138 ? -3.119 -12.296 -10.380 1.00 94.12 138 VAL A O 1
ATOM 1113 N N . ASN A 1 139 ? -2.643 -14.176 -9.264 1.00 93.56 139 ASN A N 1
ATOM 1114 C CA . ASN A 1 139 ? -4.036 -14.571 -9.011 1.00 93.56 139 ASN A CA 1
ATOM 1115 C C . ASN A 1 139 ? -4.407 -14.644 -7.518 1.00 93.56 139 ASN A C 1
ATOM 1117 O O . ASN A 1 139 ? -5.552 -14.931 -7.170 1.00 93.56 139 ASN A O 1
ATOM 1121 N N . ASN A 1 140 ? -3.456 -14.373 -6.626 1.00 95.38 140 ASN A N 1
ATOM 1122 C CA . ASN A 1 140 ? -3.612 -14.487 -5.177 1.00 95.38 140 ASN A CA 1
ATOM 1123 C C . ASN A 1 140 ? -4.013 -13.165 -4.494 1.00 95.38 140 ASN A C 1
ATOM 1125 O O . ASN A 1 140 ? -3.875 -13.045 -3.279 1.00 95.38 140 ASN A O 1
ATOM 1129 N N . VAL A 1 141 ? -4.532 -12.190 -5.248 1.00 96.69 141 VAL A N 1
ATOM 1130 C CA . VAL A 1 141 ? -5.016 -10.895 -4.745 1.00 96.69 141 VAL A CA 1
ATOM 1131 C C . VAL A 1 141 ? -6.441 -10.617 -5.220 1.00 96.69 141 VAL A C 1
ATOM 1133 O O . VAL A 1 141 ? -6.789 -10.866 -6.373 1.00 96.69 141 VAL A O 1
ATOM 1136 N N . ARG A 1 142 ? -7.282 -10.074 -4.334 1.00 96.38 142 ARG A N 1
ATOM 1137 C CA . ARG A 1 142 ? -8.615 -9.558 -4.674 1.00 96.38 142 ARG A CA 1
ATOM 1138 C C . ARG A 1 142 ? -8.609 -8.042 -4.578 1.00 96.38 142 ARG A C 1
ATOM 1140 O O . ARG A 1 142 ? -8.487 -7.498 -3.483 1.00 96.38 142 ARG A O 1
ATOM 1147 N N . ILE A 1 143 ? -8.753 -7.383 -5.723 1.00 96.75 143 ILE A N 1
ATOM 1148 C CA . ILE A 1 143 ? -8.776 -5.922 -5.826 1.00 96.75 143 ILE A CA 1
ATOM 1149 C C . ILE A 1 143 ? -10.227 -5.428 -5.857 1.00 96.75 143 ILE A C 1
ATOM 1151 O O . ILE A 1 143 ? -11.058 -5.973 -6.597 1.00 96.75 143 ILE A O 1
ATOM 1155 N N . TYR A 1 144 ? -10.503 -4.386 -5.074 1.00 96.38 144 TYR A N 1
ATOM 1156 C CA . TYR A 1 144 ? -11.791 -3.707 -4.965 1.00 96.38 144 TYR A CA 1
ATOM 1157 C C . TYR A 1 144 ? -11.672 -2.240 -5.395 1.00 96.38 144 TYR A C 1
ATOM 1159 O O . TYR A 1 144 ? -10.689 -1.561 -5.088 1.00 96.38 144 TYR A O 1
ATOM 1167 N N . ALA A 1 145 ? -12.700 -1.742 -6.088 1.00 95.44 145 ALA A N 1
ATOM 1168 C CA . ALA A 1 145 ? -12.800 -0.325 -6.444 1.00 95.44 145 ALA A CA 1
ATOM 1169 C C . ALA A 1 145 ? -13.079 0.565 -5.222 1.00 95.44 145 ALA A C 1
ATOM 1171 O O . ALA A 1 145 ? -12.664 1.718 -5.198 1.00 95.44 145 ALA A O 1
ATOM 1172 N N . GLU A 1 146 ? -13.783 0.028 -4.226 1.00 94.50 146 GLU A N 1
ATOM 1173 C CA . GLU A 1 146 ? -14.239 0.742 -3.033 1.00 94.50 146 GLU A CA 1
ATOM 1174 C C . GLU A 1 146 ? -13.076 1.321 -2.217 1.00 94.50 146 GLU A C 1
ATOM 1176 O O . GLU A 1 146 ? -12.050 0.662 -2.026 1.00 94.50 146 GLU A O 1
ATOM 1181 N N . ASN A 1 147 ? -13.263 2.531 -1.685 1.00 93.50 147 ASN A N 1
ATOM 1182 C CA . ASN A 1 147 ? -12.323 3.130 -0.739 1.00 93.50 147 ASN A CA 1
ATOM 1183 C C . ASN A 1 147 ? -12.402 2.409 0.604 1.00 93.50 147 ASN A C 1
ATOM 1185 O O . ASN A 1 147 ? -13.491 2.166 1.129 1.00 93.50 147 ASN A O 1
ATOM 1189 N N . PHE A 1 148 ? -11.245 2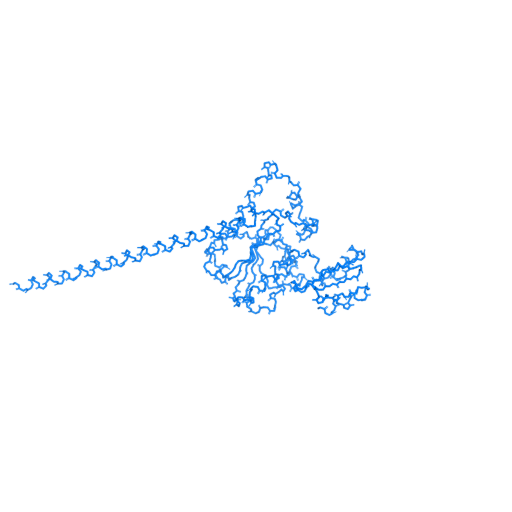.133 1.201 1.00 94.88 148 PHE A N 1
ATOM 1190 C CA . PHE A 1 148 ? -11.172 1.457 2.492 1.00 94.88 148 PHE A CA 1
ATOM 1191 C C . PHE A 1 148 ? -11.867 2.239 3.617 1.00 94.88 148 PHE A C 1
ATOM 1193 O O . PHE A 1 148 ? -12.516 1.642 4.476 1.00 94.88 148 PHE A O 1
ATOM 1200 N N . THR A 1 149 ? -11.778 3.569 3.587 1.00 94.25 149 THR A N 1
ATOM 1201 C CA . THR A 1 149 ? -12.398 4.492 4.554 1.00 94.25 149 THR A CA 1
ATOM 1202 C C . THR A 1 149 ? -13.926 4.501 4.517 1.00 94.25 149 THR A C 1
ATOM 1204 O O . THR A 1 149 ? -14.560 4.784 5.533 1.00 94.25 149 THR A O 1
ATOM 1207 N N . ASN A 1 150 ? -14.534 4.084 3.403 1.00 92.38 150 ASN A N 1
ATOM 1208 C CA . ASN A 1 150 ? -15.988 3.957 3.276 1.00 92.38 150 ASN A CA 1
ATOM 1209 C C . ASN A 1 150 ? -16.533 2.659 3.895 1.00 92.38 150 ASN A C 1
ATOM 1211 O O . ASN A 1 150 ? -17.749 2.469 3.986 1.00 92.38 150 ASN A O 1
ATOM 1215 N N . LEU A 1 151 ? -15.659 1.743 4.319 1.00 88.88 151 LEU A N 1
ATOM 1216 C CA . LEU A 1 151 ? -16.069 0.444 4.833 1.00 88.88 151 LEU A CA 1
ATOM 1217 C C . LEU A 1 151 ? -16.419 0.512 6.318 1.00 88.88 151 LEU A C 1
ATOM 1219 O O . LEU A 1 151 ? -15.699 1.064 7.149 1.00 88.88 151 LEU A O 1
ATOM 1223 N N . SER A 1 152 ? -17.507 -0.165 6.681 1.00 86.56 152 SER A N 1
ATOM 1224 C CA . SER A 1 152 ? -17.912 -0.293 8.079 1.00 86.56 152 SER A CA 1
ATOM 1225 C C . SER A 1 152 ? -16.866 -1.047 8.910 1.00 86.56 152 SER A C 1
ATOM 1227 O O . SER A 1 152 ? -16.287 -2.051 8.478 1.00 86.56 152 SER A O 1
ATOM 1229 N N . LEU A 1 153 ? -16.686 -0.630 10.169 1.00 79.19 153 LEU A N 1
ATOM 1230 C CA . LEU A 1 153 ? -15.910 -1.383 11.166 1.00 79.19 153 LEU A CA 1
ATOM 1231 C C . LEU A 1 153 ? -16.431 -2.819 11.345 1.00 79.19 153 LEU A C 1
ATOM 1233 O O . LEU A 1 153 ? -15.646 -3.707 11.661 1.00 79.19 153 LEU A O 1
ATOM 1237 N N . LYS A 1 154 ? -17.729 -3.045 11.096 1.00 79.00 154 LYS A N 1
ATOM 1238 C CA . LYS A 1 154 ? -18.405 -4.349 11.203 1.00 79.00 154 LYS A CA 1
ATOM 1239 C C . LYS A 1 154 ? -18.476 -5.120 9.878 1.00 79.00 154 LYS A C 1
ATOM 1241 O O . LYS A 1 154 ? -19.212 -6.098 9.792 1.00 79.00 154 LYS A O 1
ATOM 1246 N N . SER A 1 155 ? -17.784 -4.665 8.830 1.00 83.81 155 SER A N 1
ATOM 1247 C CA . SER A 1 155 ? -17.794 -5.361 7.541 1.00 83.81 155 SER A CA 1
ATOM 1248 C C . SER A 1 155 ? -17.236 -6.780 7.681 1.00 83.81 155 SER A C 1
ATOM 1250 O O . SER A 1 155 ? -16.134 -6.973 8.197 1.00 83.81 155 SER A O 1
ATOM 1252 N N . GLN A 1 156 ? -17.981 -7.764 7.172 1.00 84.81 156 GLN A N 1
ATOM 1253 C CA . GLN A 1 156 ? -17.577 -9.175 7.171 1.00 84.81 156 GLN A CA 1
ATOM 1254 C C . GLN A 1 156 ? -16.331 -9.430 6.311 1.00 84.81 156 GLN A C 1
ATOM 1256 O O . GLN A 1 156 ? -15.615 -10.400 6.545 1.00 84.81 156 GLN A O 1
ATOM 1261 N N . LEU A 1 157 ? -16.009 -8.526 5.373 1.00 84.81 157 LEU A N 1
ATOM 1262 C CA . LEU A 1 157 ? -14.784 -8.599 4.563 1.00 84.81 157 LEU A CA 1
ATOM 1263 C C . LEU A 1 157 ? -13.509 -8.645 5.420 1.00 84.81 157 LEU A C 1
ATOM 1265 O O . LEU A 1 157 ? -12.491 -9.159 4.968 1.00 84.81 157 LEU A O 1
ATOM 1269 N N . PHE A 1 158 ? -13.571 -8.132 6.653 1.00 85.31 158 PHE A N 1
ATOM 1270 C CA . PHE A 1 158 ? -12.431 -8.032 7.565 1.00 85.31 158 PHE A CA 1
ATOM 1271 C C . PHE A 1 158 ? -12.534 -8.936 8.789 1.00 85.31 158 PHE A C 1
ATOM 1273 O O . PHE A 1 158 ? -11.721 -8.809 9.702 1.00 85.31 158 PHE A O 1
ATOM 1280 N N . GLU A 1 159 ? -13.515 -9.839 8.842 1.00 86.06 159 GLU A N 1
ATOM 1281 C CA . GLU A 1 159 ? -13.730 -10.706 10.007 1.00 86.06 159 GLU A CA 1
ATOM 1282 C C . GLU A 1 159 ? -12.490 -11.555 10.327 1.00 86.06 159 GLU A C 1
ATOM 1284 O O . GLU A 1 159 ? -12.172 -11.789 11.488 1.00 86.06 159 GLU A O 1
ATOM 1289 N N . ARG A 1 160 ? -11.753 -11.963 9.287 1.00 91.06 160 ARG A N 1
ATOM 1290 C CA . ARG A 1 160 ? -10.528 -12.771 9.387 1.00 91.06 160 ARG A CA 1
ATOM 1291 C C . ARG A 1 160 ? -9.261 -11.994 9.024 1.00 91.06 160 ARG A C 1
ATOM 1293 O O . ARG A 1 160 ? -8.212 -12.609 8.832 1.00 91.06 160 ARG A O 1
ATOM 1300 N N . ALA A 1 161 ? -9.357 -10.670 8.903 1.00 94.00 161 ALA A N 1
ATOM 1301 C CA . ALA A 1 161 ? -8.190 -9.825 8.698 1.00 94.00 161 ALA A CA 1
ATOM 1302 C C . ALA A 1 161 ? -7.345 -9.803 9.973 1.00 94.00 161 ALA A C 1
ATOM 1304 O O . ALA A 1 161 ? -7.882 -9.647 11.066 1.00 94.00 161 ALA A O 1
ATOM 1305 N N . VAL A 1 162 ? -6.034 -9.967 9.820 1.00 95.38 162 VAL A N 1
ATOM 1306 C CA . VAL A 1 162 ? -5.074 -10.029 10.937 1.00 95.38 162 VAL A CA 1
ATOM 1307 C C . VAL A 1 162 ? -3.915 -9.052 10.771 1.00 95.38 162 VAL A C 1
ATOM 1309 O O . VAL A 1 162 ? -3.336 -8.622 11.765 1.00 95.38 162 VAL A O 1
ATOM 1312 N N . GLY A 1 163 ? -3.596 -8.662 9.537 1.00 95.94 163 GLY A N 1
ATOM 1313 C CA . GLY A 1 163 ? -2.570 -7.670 9.230 1.00 95.94 163 GLY A CA 1
ATOM 1314 C C . GLY A 1 163 ? -3.085 -6.642 8.236 1.00 95.94 163 GLY A C 1
ATOM 1315 O O . GLY A 1 163 ? -3.714 -7.007 7.238 1.00 95.94 163 GLY A O 1
ATOM 1316 N N . ILE A 1 164 ? -2.807 -5.364 8.492 1.00 97.25 164 ILE A N 1
ATOM 1317 C CA . ILE A 1 164 ? -3.166 -4.273 7.580 1.00 97.25 164 ILE A CA 1
ATOM 1318 C C . ILE A 1 164 ? -1.912 -3.542 7.124 1.00 97.25 164 ILE A C 1
ATOM 1320 O O . ILE A 1 164 ? -1.152 -3.015 7.931 1.00 97.25 164 ILE A O 1
ATOM 1324 N N . PHE A 1 165 ? -1.729 -3.483 5.815 1.00 97.81 165 PHE A N 1
ATOM 1325 C CA . PHE A 1 165 ? -0.795 -2.600 5.154 1.00 97.81 165 PHE A CA 1
ATOM 1326 C C . PHE A 1 165 ? -1.529 -1.307 4.780 1.00 97.81 165 PHE A C 1
ATOM 1328 O O . PHE A 1 165 ? -2.294 -1.244 3.814 1.00 97.81 165 PHE A O 1
ATOM 1335 N N . ALA A 1 166 ? -1.370 -0.293 5.624 1.00 97.69 166 ALA A N 1
ATOM 1336 C CA . ALA A 1 166 ? -1.996 1.004 5.474 1.00 97.69 166 ALA A CA 1
ATOM 1337 C C . ALA A 1 166 ? -1.125 1.904 4.592 1.00 97.69 166 ALA A C 1
ATOM 1339 O O . ALA A 1 166 ? -0.120 2.440 5.046 1.00 97.69 166 ALA A O 1
ATOM 1340 N N . THR A 1 167 ? -1.552 2.086 3.345 1.00 96.62 167 THR A N 1
ATOM 1341 C CA . THR A 1 167 ? -0.852 2.877 2.319 1.00 96.62 167 THR A CA 1
ATOM 1342 C C . THR A 1 167 ? -1.708 4.049 1.832 1.00 96.62 167 THR A C 1
ATOM 1344 O O . THR A 1 167 ? -1.965 4.148 0.631 1.00 96.62 167 THR A O 1
ATOM 1347 N N . PRO A 1 168 ? -2.245 4.898 2.730 1.00 95.50 168 PRO A N 1
ATOM 1348 C CA . PRO A 1 168 ? -3.179 5.951 2.343 1.00 95.50 168 PRO A CA 1
ATOM 1349 C C . PRO A 1 168 ? -2.570 6.952 1.350 1.00 95.50 168 PRO A C 1
ATOM 1351 O O . PRO A 1 168 ? -1.341 7.074 1.252 1.00 95.50 168 PRO A O 1
ATOM 1354 N N . PRO A 1 169 ? -3.422 7.715 0.638 1.00 92.00 169 PRO A N 1
ATOM 1355 C CA . PRO A 1 169 ? -2.976 8.877 -0.116 1.00 92.00 169 PRO A CA 1
ATOM 1356 C C . PRO A 1 169 ? -2.105 9.786 0.757 1.00 92.00 169 PRO A C 1
ATOM 1358 O O . PRO A 1 169 ? -2.348 9.941 1.953 1.00 92.00 169 PRO A O 1
ATOM 1361 N N . ASN A 1 170 ? -1.061 10.347 0.164 1.00 91.38 170 ASN A N 1
ATOM 1362 C CA . ASN A 1 170 ? -0.086 11.205 0.828 1.00 91.38 170 ASN A CA 1
ATOM 1363 C C . ASN A 1 170 ? 0.447 12.239 -0.169 1.00 91.38 170 ASN A C 1
ATOM 1365 O O . ASN A 1 170 ? 0.118 12.178 -1.355 1.00 91.38 170 ASN A O 1
ATOM 1369 N N . SER A 1 171 ? 1.245 13.192 0.305 1.00 87.81 171 SER A N 1
ATOM 1370 C CA . SER A 1 171 ? 1.800 14.261 -0.540 1.00 87.81 171 SER A CA 1
ATOM 1371 C C . SER A 1 171 ? 2.832 13.785 -1.567 1.00 87.81 171 SER A C 1
ATOM 1373 O O . SER A 1 171 ? 3.113 14.509 -2.517 1.00 87.81 171 SER A O 1
ATOM 1375 N N . TYR A 1 172 ? 3.417 12.592 -1.392 1.00 88.06 172 TYR A N 1
ATOM 1376 C CA . TYR A 1 172 ? 4.549 12.093 -2.187 1.00 88.06 172 TYR A CA 1
ATOM 1377 C C . TYR A 1 172 ? 5.785 13.013 -2.180 1.00 88.06 172 TYR A C 1
ATOM 1379 O O . TYR A 1 172 ? 6.657 12.888 -3.038 1.00 88.06 172 TYR A O 1
ATOM 1387 N N . SER A 1 173 ? 5.897 13.911 -1.195 1.00 86.50 173 SER A N 1
ATOM 1388 C CA . SER A 1 173 ? 6.998 14.880 -1.069 1.00 86.50 173 SER A CA 1
ATOM 1389 C C . SER A 1 173 ? 8.387 14.243 -0.915 1.00 86.50 173 SER A C 1
ATOM 1391 O O . SER A 1 173 ? 9.396 14.905 -1.146 1.00 86.50 173 SER A O 1
ATOM 1393 N N . GLY A 1 174 ? 8.455 12.962 -0.540 1.00 84.75 174 GLY A N 1
ATOM 1394 C CA . GLY A 1 174 ? 9.695 12.190 -0.450 1.00 84.75 174 GLY A CA 1
ATOM 1395 C C . GLY A 1 174 ? 10.074 11.431 -1.722 1.00 84.75 174 GLY A C 1
ATOM 1396 O O . GLY A 1 174 ? 11.092 10.737 -1.722 1.00 84.75 174 GLY A O 1
ATOM 1397 N N . VAL A 1 175 ? 9.275 11.516 -2.791 1.00 85.38 175 VAL A N 1
ATOM 1398 C CA . VAL A 1 175 ? 9.577 10.832 -4.054 1.00 85.38 175 VAL A CA 1
ATOM 1399 C C . VAL A 1 175 ? 10.623 11.610 -4.848 1.00 85.38 175 VAL A C 1
ATOM 1401 O O . VAL A 1 175 ? 10.522 12.817 -5.039 1.00 85.38 175 VAL A O 1
ATOM 1404 N N . THR A 1 176 ? 11.636 10.896 -5.336 1.00 79.00 176 THR A N 1
ATOM 1405 C CA . THR A 1 176 ? 12.777 11.474 -6.056 1.00 79.00 176 THR A CA 1
ATOM 1406 C C . THR A 1 176 ? 12.534 11.611 -7.560 1.00 79.00 176 THR A C 1
ATOM 1408 O O . THR A 1 176 ? 12.992 12.585 -8.155 1.00 79.00 176 THR A O 1
ATOM 1411 N N . ASP A 1 177 ? 11.811 10.668 -8.176 1.00 83.06 177 ASP A N 1
ATOM 1412 C CA . ASP A 1 177 ? 11.442 10.684 -9.600 1.00 83.06 177 ASP A CA 1
ATOM 1413 C C . ASP A 1 177 ? 9.904 10.718 -9.756 1.00 83.06 177 ASP A C 1
ATOM 1415 O O . ASP A 1 177 ? 9.249 9.670 -9.814 1.00 83.06 177 ASP A O 1
ATOM 1419 N N . PRO A 1 178 ? 9.290 11.917 -9.814 1.00 80.69 178 PRO A N 1
ATOM 1420 C CA . PRO A 1 178 ? 7.840 12.052 -9.952 1.00 80.69 178 PRO A CA 1
ATOM 1421 C C . PRO A 1 178 ? 7.307 11.486 -11.277 1.00 80.69 178 PRO A C 1
ATOM 1423 O O . PRO A 1 178 ? 6.145 11.088 -11.347 1.00 80.69 178 PRO A O 1
ATOM 1426 N N . ILE A 1 179 ? 8.132 11.409 -12.327 1.00 82.12 179 ILE A N 1
ATOM 1427 C CA . ILE A 1 179 ? 7.708 10.872 -13.624 1.00 82.12 179 ILE A CA 1
ATOM 1428 C C . ILE A 1 179 ? 7.560 9.354 -13.544 1.00 82.12 179 ILE A C 1
ATOM 1430 O O . ILE A 1 179 ? 6.537 8.818 -13.974 1.00 82.12 179 ILE A O 1
ATOM 1434 N N . ASP A 1 180 ? 8.530 8.660 -12.940 1.00 80.31 180 ASP A N 1
ATOM 1435 C CA . ASP A 1 180 ? 8.431 7.209 -12.724 1.00 80.31 180 ASP A CA 1
ATOM 1436 C C . ASP A 1 180 ? 7.202 6.855 -11.874 1.00 80.31 180 ASP A C 1
ATOM 1438 O O . ASP A 1 180 ? 6.468 5.911 -12.185 1.00 80.31 180 ASP A O 1
ATOM 1442 N N . LEU A 1 181 ? 6.909 7.685 -10.869 1.00 83.19 181 LEU A N 1
ATOM 1443 C CA . LEU A 1 181 ? 5.731 7.564 -10.018 1.00 83.19 181 LEU A CA 1
ATOM 1444 C C . LEU A 1 181 ? 4.417 7.619 -10.811 1.00 83.19 181 LEU A C 1
ATOM 1446 O O . LEU A 1 181 ? 3.564 6.742 -10.646 1.00 83.19 181 LEU A O 1
ATOM 1450 N N . ILE A 1 182 ? 4.262 8.607 -11.693 1.00 84.81 182 ILE A N 1
ATOM 1451 C CA . ILE A 1 182 ? 3.079 8.756 -12.555 1.00 84.81 182 ILE A CA 1
ATOM 1452 C C . ILE A 1 182 ? 2.966 7.573 -13.518 1.00 84.81 182 ILE A C 1
ATOM 1454 O O . ILE A 1 182 ? 1.898 6.966 -13.650 1.00 84.81 182 ILE A O 1
ATOM 1458 N N . CYS A 1 183 ? 4.080 7.183 -14.144 1.00 83.00 183 CYS A N 1
ATOM 1459 C CA . CYS A 1 183 ? 4.129 6.019 -15.024 1.00 83.00 183 CYS A CA 1
ATOM 1460 C C . CYS A 1 183 ? 3.762 4.724 -14.284 1.00 83.00 183 CYS A C 1
ATOM 1462 O O . CYS A 1 183 ? 3.132 3.844 -14.871 1.00 83.00 183 CYS A O 1
ATOM 1464 N N . SER A 1 184 ? 4.118 4.593 -13.002 1.00 81.12 184 SER A N 1
ATOM 1465 C CA . SER A 1 184 ? 3.755 3.436 -12.172 1.00 81.12 184 SER A CA 1
ATOM 1466 C C . SER A 1 184 ? 2.254 3.305 -11.918 1.00 81.12 184 SER A C 1
ATOM 1468 O O . SER A 1 184 ? 1.778 2.194 -11.686 1.00 81.12 184 SER A O 1
ATOM 1470 N N . ARG A 1 185 ? 1.507 4.410 -12.030 1.00 80.38 185 ARG A N 1
ATOM 1471 C CA . ARG A 1 185 ? 0.051 4.491 -11.846 1.00 80.38 185 ARG A CA 1
ATOM 1472 C C . ARG A 1 185 ? -0.744 4.523 -13.155 1.00 80.38 185 ARG A C 1
ATOM 1474 O O . ARG A 1 185 ? -1.864 5.025 -13.170 1.00 80.38 185 ARG A O 1
ATOM 1481 N N . GLY A 1 186 ? -0.167 4.028 -14.248 1.00 77.56 186 GLY A N 1
ATOM 1482 C CA . GLY A 1 186 ? -0.843 4.013 -15.551 1.00 77.56 186 GLY A CA 1
ATOM 1483 C C . GLY A 1 186 ? -0.852 5.375 -16.255 1.00 77.56 186 GLY A C 1
ATOM 1484 O O . GLY A 1 186 ? -1.669 5.605 -17.137 1.00 77.56 186 GLY A O 1
ATOM 1485 N N . GLY A 1 187 ? 0.048 6.294 -15.880 1.00 78.75 187 GLY A N 1
ATOM 1486 C CA . GLY A 1 187 ? 0.107 7.628 -16.486 1.00 78.75 187 GLY A CA 1
ATOM 1487 C C . GLY A 1 187 ? -0.912 8.605 -15.901 1.00 78.75 187 GLY A C 1
ATOM 1488 O O . GLY A 1 187 ? -1.451 9.435 -16.625 1.00 78.75 187 GLY A O 1
ATOM 1489 N N . ASP A 1 188 ? -1.192 8.494 -14.601 1.00 78.81 188 ASP A N 1
ATOM 1490 C CA . ASP A 1 188 ? -2.176 9.319 -13.900 1.00 78.81 188 ASP A CA 1
ATOM 1491 C C . ASP A 1 188 ? -1.834 10.817 -13.944 1.00 78.81 188 ASP A C 1
ATOM 1493 O O . ASP A 1 188 ? -1.055 11.322 -13.135 1.00 78.81 188 ASP A O 1
ATOM 1497 N N . LEU A 1 189 ? -2.441 11.547 -14.877 1.00 72.12 189 LEU A N 1
ATOM 1498 C CA . LEU A 1 189 ? -2.218 12.986 -15.020 1.00 72.12 189 LEU A CA 1
ATOM 1499 C C . LEU A 1 189 ? -2.776 13.785 -13.836 1.00 72.12 189 LEU A C 1
ATOM 1501 O O . LEU A 1 189 ? -2.294 14.885 -13.581 1.00 72.12 189 LEU A O 1
ATOM 1505 N N . THR A 1 190 ? -3.729 13.240 -13.071 1.00 72.88 190 THR A N 1
ATOM 1506 C CA . THR A 1 190 ? -4.210 13.913 -11.851 1.00 72.88 190 THR A CA 1
ATOM 1507 C C . THR A 1 190 ? -3.109 13.975 -10.792 1.00 72.88 190 THR A C 1
ATOM 1509 O O . THR A 1 190 ? -3.034 14.923 -10.016 1.00 72.88 190 THR A O 1
ATOM 1512 N N . MET A 1 191 ? -2.165 13.031 -10.828 1.00 74.50 191 MET A N 1
ATOM 1513 C CA . MET A 1 191 ? -0.999 13.035 -9.955 1.00 74.50 191 MET A CA 1
ATOM 1514 C C . MET A 1 191 ? 0.013 14.134 -10.310 1.00 74.50 191 MET A C 1
ATOM 1516 O O . MET A 1 191 ? 0.679 14.643 -9.412 1.00 74.50 191 MET A O 1
ATOM 1520 N N . LEU A 1 192 ? 0.105 14.556 -11.580 1.00 70.06 192 LEU A N 1
ATOM 1521 C CA . LEU A 1 192 ? 0.912 15.730 -11.945 1.00 70.06 192 LEU A CA 1
ATOM 1522 C C . LEU A 1 192 ? 0.392 16.981 -11.248 1.00 70.06 192 LEU A C 1
ATOM 1524 O O . LEU A 1 192 ? 1.183 17.779 -10.755 1.00 70.06 192 LEU A O 1
ATOM 1528 N N . GLU A 1 193 ? -0.928 17.141 -11.187 1.00 69.38 193 GLU A N 1
ATOM 1529 C CA . GLU A 1 193 ? -1.551 18.276 -10.514 1.00 69.38 193 GLU A CA 1
ATOM 1530 C C . GLU A 1 193 ? -1.211 18.275 -9.020 1.00 69.38 193 GLU A C 1
ATOM 1532 O O . GLU A 1 193 ? -0.807 19.301 -8.484 1.00 69.38 193 GLU A O 1
ATOM 1537 N N . VAL A 1 194 ? -1.279 17.111 -8.364 1.00 72.50 194 VAL A N 1
ATOM 1538 C CA . VAL A 1 194 ? -0.902 16.958 -6.946 1.00 72.50 194 VAL A CA 1
ATOM 1539 C C . VAL A 1 194 ? 0.558 17.342 -6.698 1.00 72.50 194 VAL A C 1
ATOM 1541 O O . VAL A 1 194 ? 0.857 17.991 -5.703 1.00 72.50 194 VAL A O 1
ATOM 1544 N N . LEU A 1 195 ? 1.463 16.974 -7.606 1.00 71.31 195 LEU A N 1
ATOM 1545 C CA . LEU A 1 195 ? 2.903 17.216 -7.462 1.00 71.31 195 LEU A CA 1
ATOM 1546 C C . LEU A 1 195 ? 3.342 18.632 -7.871 1.00 71.31 195 LEU A C 1
ATOM 1548 O O . LEU A 1 195 ? 4.458 19.037 -7.553 1.00 71.31 195 LEU A O 1
ATOM 1552 N N . THR A 1 196 ? 2.507 19.369 -8.608 1.00 68.88 196 THR A N 1
ATOM 1553 C CA . THR A 1 196 ? 2.832 20.715 -9.118 1.00 68.88 196 THR A CA 1
ATOM 1554 C C . THR A 1 196 ? 2.084 21.835 -8.402 1.00 68.88 196 THR A C 1
ATOM 1556 O O . THR A 1 196 ? 2.474 22.999 -8.516 1.00 68.88 196 THR A O 1
ATOM 1559 N N . GLU A 1 197 ? 1.028 21.516 -7.654 1.00 68.94 197 GLU A N 1
ATOM 1560 C CA . GLU A 1 197 ? 0.242 22.505 -6.928 1.00 68.94 197 GLU A CA 1
ATOM 1561 C C . GLU A 1 197 ? 0.976 23.013 -5.676 1.00 68.94 197 GLU A C 1
ATOM 1563 O O . GLU A 1 197 ? 1.530 22.255 -4.884 1.00 68.94 197 GLU A O 1
ATOM 1568 N N . SER A 1 198 ? 0.972 24.334 -5.482 1.00 60.50 198 SER A N 1
ATOM 1569 C CA . SER A 1 198 ? 1.565 24.959 -4.300 1.00 60.50 198 SER A CA 1
ATOM 1570 C C . SER A 1 198 ? 0.615 24.879 -3.102 1.00 60.50 198 SER A C 1
ATOM 1572 O O . SER A 1 198 ? -0.536 25.322 -3.187 1.00 60.50 198 SER A O 1
ATOM 1574 N N . GLU A 1 199 ? 1.135 24.434 -1.953 1.00 63.81 199 GLU A N 1
ATOM 1575 C CA . GLU A 1 199 ? 0.442 24.400 -0.650 1.00 63.81 199 GLU A CA 1
ATOM 1576 C C . GLU A 1 199 ? -0.092 25.772 -0.187 1.00 63.81 199 GLU A C 1
ATOM 1578 O O . GLU A 1 199 ? -0.892 25.865 0.743 1.00 63.81 199 GLU A O 1
ATOM 1583 N N . VAL A 1 200 ? 0.335 26.863 -0.830 1.00 67.19 200 VAL A N 1
ATOM 1584 C CA . VAL A 1 200 ? -0.078 28.233 -0.492 1.00 67.19 200 VAL A CA 1
ATOM 1585 C C . VAL A 1 200 ? -1.488 28.556 -1.009 1.00 67.19 200 VAL A C 1
ATOM 1587 O O . VAL A 1 200 ? -2.170 29.409 -0.434 1.00 67.19 200 VAL A O 1
ATOM 1590 N N . SER A 1 201 ? -1.943 27.866 -2.059 1.00 77.25 201 SER A N 1
ATOM 1591 C CA . SER A 1 201 ? -3.270 28.058 -2.657 1.00 77.25 201 SER A CA 1
ATOM 1592 C C . SER A 1 201 ? -4.397 27.491 -1.781 1.00 77.25 201 SER A C 1
ATOM 1594 O O . SER A 1 201 ? -4.197 26.543 -1.022 1.00 77.25 201 SER A O 1
ATOM 1596 N N . ASP A 1 202 ? -5.607 28.050 -1.882 1.00 80.88 202 ASP A N 1
ATOM 1597 C CA . ASP A 1 202 ? -6.763 27.541 -1.126 1.00 80.88 202 ASP A CA 1
ATOM 1598 C C . ASP A 1 202 ? -7.164 26.122 -1.565 1.00 80.88 202 ASP A C 1
ATOM 1600 O O . ASP A 1 202 ? -7.564 25.306 -0.731 1.00 80.88 202 ASP A O 1
ATOM 1604 N N . SER A 1 203 ? -6.998 25.797 -2.852 1.00 79.12 203 SER A N 1
ATOM 1605 C CA . SER A 1 203 ? -7.169 24.440 -3.382 1.00 79.12 203 SER A CA 1
ATOM 1606 C C . SER A 1 203 ? -6.121 23.476 -2.820 1.00 79.12 203 SER A C 1
ATOM 1608 O O . SER A 1 203 ? -6.491 22.414 -2.316 1.00 79.12 203 SER A O 1
ATOM 1610 N N . GLY A 1 204 ? -4.849 23.885 -2.787 1.00 77.62 204 GLY A N 1
ATOM 1611 C CA . GLY A 1 204 ? -3.759 23.112 -2.191 1.00 77.62 204 GLY A CA 1
ATOM 1612 C C . GLY A 1 204 ? -3.985 22.829 -0.703 1.00 77.62 204 GLY A C 1
ATOM 1613 O O . GLY A 1 204 ? -3.906 21.680 -0.272 1.00 77.62 204 GLY A O 1
ATOM 1614 N N . LYS A 1 205 ? -4.373 23.839 0.089 1.00 82.38 205 LYS A N 1
ATOM 1615 C CA . LYS A 1 205 ? -4.703 23.654 1.518 1.00 82.38 205 LYS A CA 1
ATOM 1616 C C . LYS A 1 205 ? -5.853 22.677 1.727 1.00 82.38 205 LYS A C 1
ATOM 1618 O O . LYS A 1 205 ? -5.791 21.837 2.625 1.00 82.38 205 LYS A O 1
ATOM 1623 N N . LYS A 1 206 ? -6.907 22.783 0.911 1.00 86.00 206 LYS A N 1
ATOM 1624 C CA . LYS A 1 206 ? -8.054 21.874 0.979 1.00 86.00 206 LYS A CA 1
ATOM 1625 C C . LYS A 1 206 ? -7.627 20.435 0.688 1.00 86.00 206 LYS A C 1
ATOM 1627 O O . LYS A 1 206 ? -7.977 19.540 1.450 1.00 86.00 206 LYS A O 1
ATOM 1632 N N . ARG A 1 207 ? -6.818 20.229 -0.353 1.00 82.69 207 ARG A N 1
ATOM 1633 C CA . ARG A 1 207 ? -6.279 18.916 -0.725 1.00 82.69 207 ARG A CA 1
ATOM 1634 C C . ARG A 1 207 ? -5.418 18.313 0.387 1.00 82.69 207 ARG A C 1
ATOM 1636 O O . ARG A 1 207 ? -5.614 17.155 0.740 1.00 82.69 207 ARG A O 1
ATOM 1643 N N . VAL A 1 208 ? -4.524 19.098 0.991 1.00 85.75 208 VAL A N 1
ATOM 1644 C CA . VAL A 1 208 ? -3.719 18.651 2.144 1.00 85.75 208 VAL A CA 1
ATOM 1645 C C . VAL A 1 208 ? -4.620 18.229 3.310 1.00 85.75 208 VAL A C 1
ATOM 1647 O O . VAL A 1 208 ? -4.402 17.179 3.913 1.00 85.75 208 VAL A O 1
ATOM 1650 N N . ALA A 1 209 ? -5.669 18.999 3.609 1.00 89.50 209 ALA A N 1
ATOM 1651 C CA . ALA A 1 209 ? -6.617 18.647 4.665 1.00 89.50 209 ALA A CA 1
ATOM 1652 C C . ALA A 1 209 ? -7.394 17.351 4.359 1.00 89.50 209 ALA A C 1
ATOM 1654 O O . ALA A 1 209 ? -7.593 16.532 5.260 1.00 89.50 209 ALA A O 1
ATOM 1655 N N . GLU A 1 210 ? -7.804 17.141 3.105 1.00 91.19 210 GLU A N 1
ATOM 1656 C CA . GLU A 1 210 ? -8.461 15.908 2.649 1.00 91.19 210 GLU A CA 1
ATOM 1657 C C . GLU A 1 210 ? -7.529 14.694 2.792 1.00 91.19 210 GLU A C 1
ATOM 1659 O O . GLU A 1 210 ? -7.933 13.680 3.360 1.00 91.19 210 GLU A O 1
ATOM 1664 N N . VAL A 1 211 ? -6.261 14.823 2.386 1.00 91.75 211 VAL A N 1
ATOM 1665 C CA . VAL A 1 211 ? -5.230 13.781 2.539 1.00 91.75 211 VAL A CA 1
ATOM 1666 C C . VAL A 1 211 ? -5.028 13.404 4.008 1.00 91.75 211 VAL A C 1
ATOM 1668 O O . VAL A 1 211 ? -5.102 12.226 4.358 1.00 91.75 211 VAL A O 1
ATOM 1671 N N . LEU A 1 212 ? -4.838 14.387 4.893 1.00 94.75 212 LEU A N 1
ATOM 1672 C CA . LEU A 1 212 ? -4.658 14.130 6.327 1.00 94.75 212 LEU A CA 1
ATOM 1673 C C . LEU A 1 212 ? -5.903 13.494 6.962 1.00 94.75 212 LEU A C 1
ATOM 1675 O O . LEU A 1 212 ? -5.789 12.647 7.850 1.00 94.75 212 LEU A O 1
ATOM 1679 N N . THR A 1 213 ? -7.095 13.880 6.502 1.00 95.75 213 THR A N 1
ATOM 1680 C CA . THR A 1 213 ? -8.357 13.280 6.956 1.00 95.75 213 THR A CA 1
ATOM 1681 C C . THR A 1 213 ? -8.438 11.812 6.540 1.00 95.75 213 THR A C 1
ATOM 1683 O O . THR A 1 213 ? -8.740 10.958 7.374 1.00 95.75 213 THR A O 1
ATOM 1686 N N . GLU A 1 214 ? -8.095 11.502 5.290 1.00 95.75 214 GLU A N 1
ATOM 1687 C CA . GLU A 1 214 ? -8.088 10.134 4.765 1.00 95.75 214 GLU A CA 1
ATOM 1688 C C . GLU A 1 214 ? -7.071 9.245 5.500 1.00 95.75 214 GLU A C 1
ATOM 1690 O O . GLU A 1 214 ? -7.379 8.111 5.879 1.00 95.75 214 GLU A O 1
ATOM 1695 N N . GLN A 1 215 ? -5.871 9.767 5.772 1.00 97.31 215 GLN A N 1
ATOM 1696 C CA . GLN A 1 215 ? -4.840 9.082 6.561 1.00 97.31 215 GLN A CA 1
ATOM 1697 C C . GLN A 1 215 ? -5.330 8.767 7.977 1.00 97.31 215 GLN A C 1
ATOM 1699 O O . GLN A 1 215 ? -5.216 7.624 8.439 1.00 97.31 215 GLN A O 1
ATOM 1704 N N . LYS A 1 216 ? -5.941 9.755 8.645 1.00 96.62 216 LYS A N 1
ATOM 1705 C CA . LYS A 1 216 ? -6.506 9.583 9.986 1.00 96.62 216 LYS A CA 1
ATOM 1706 C C . LYS A 1 216 ? -7.598 8.515 9.999 1.00 96.62 216 LYS A C 1
ATOM 1708 O O . LYS A 1 216 ? -7.566 7.622 10.846 1.00 96.62 216 LYS A O 1
ATOM 1713 N N . GLU A 1 217 ? -8.545 8.573 9.065 1.00 95.88 217 GLU A N 1
ATOM 1714 C CA . GLU A 1 217 ? -9.634 7.594 8.986 1.00 95.88 217 GLU A CA 1
ATOM 1715 C C . GLU A 1 217 ? -9.127 6.192 8.634 1.00 95.88 217 GLU A C 1
ATOM 1717 O O . GLU A 1 217 ? -9.591 5.204 9.210 1.00 95.88 217 GLU A O 1
ATOM 1722 N N . THR A 1 218 ? -8.111 6.090 7.775 1.00 97.00 218 THR A N 1
ATOM 1723 C CA . THR A 1 218 ? -7.441 4.821 7.459 1.00 97.00 218 THR A CA 1
ATOM 1724 C C . THR A 1 218 ? -6.857 4.179 8.713 1.00 97.00 218 THR A C 1
ATOM 1726 O O . THR A 1 218 ? -7.112 3.000 8.982 1.00 97.00 218 THR A O 1
ATOM 1729 N N . LEU A 1 219 ? -6.106 4.942 9.511 1.00 97.12 219 LEU A N 1
ATOM 1730 C CA . LEU A 1 219 ? -5.535 4.455 10.767 1.00 97.12 219 LEU A CA 1
ATOM 1731 C C . LEU A 1 219 ? -6.617 4.132 11.794 1.00 97.12 219 LEU A C 1
ATOM 1733 O O . LEU A 1 219 ? -6.558 3.074 12.417 1.00 97.12 219 LEU A O 1
ATOM 1737 N N . ARG A 1 220 ? -7.645 4.978 11.923 1.00 93.94 220 ARG A N 1
ATOM 1738 C CA . ARG A 1 220 ? -8.781 4.731 12.820 1.00 93.94 220 ARG A CA 1
ATOM 1739 C C . ARG A 1 220 ? -9.452 3.402 12.488 1.00 93.94 220 ARG A C 1
ATOM 1741 O O . ARG A 1 220 ? -9.620 2.559 13.362 1.00 93.94 220 ARG A O 1
ATOM 1748 N N . LEU A 1 221 ? -9.797 3.166 11.227 1.00 93.12 221 LEU A N 1
ATOM 1749 C CA . LEU A 1 221 ? -10.398 1.902 10.811 1.00 93.12 221 LEU A CA 1
ATOM 1750 C C . LEU A 1 221 ? -9.451 0.713 11.018 1.00 93.12 221 LEU A C 1
ATOM 1752 O O . LEU A 1 221 ? -9.904 -0.373 11.385 1.00 93.12 221 LEU A O 1
ATOM 1756 N N . SER A 1 222 ? -8.152 0.898 10.800 1.00 95.06 222 SER A N 1
ATOM 1757 C CA . SER A 1 222 ? -7.171 -0.180 10.942 1.00 95.06 222 SER A CA 1
ATOM 1758 C C . SER A 1 222 ? -6.953 -0.584 12.403 1.00 95.06 222 SER A C 1
ATOM 1760 O O . SER A 1 222 ? -6.958 -1.770 12.716 1.00 95.06 222 SER A O 1
ATOM 1762 N N . LEU A 1 223 ? -6.825 0.393 13.302 1.00 94.00 223 LEU A N 1
ATOM 1763 C CA . LEU A 1 223 ? -6.471 0.179 14.708 1.00 94.00 223 LEU A CA 1
ATOM 1764 C C . LEU A 1 223 ? -7.674 -0.143 15.607 1.00 94.00 223 LEU A C 1
ATOM 1766 O O . LEU A 1 223 ? -7.519 -0.822 16.616 1.00 94.00 223 LEU A O 1
ATOM 1770 N N . PHE A 1 224 ? -8.888 0.304 15.263 1.00 89.44 224 PHE A N 1
ATOM 1771 C CA . PHE A 1 224 ? -10.082 0.048 16.088 1.00 89.44 224 PHE A CA 1
ATOM 1772 C C . PHE A 1 224 ? -10.665 -1.368 15.927 1.00 89.44 224 PHE A C 1
ATOM 1774 O O . PHE A 1 224 ? -11.665 -1.694 16.574 1.00 89.44 224 PHE A O 1
ATOM 1781 N N . ARG A 1 225 ? -10.087 -2.215 15.066 1.00 87.19 225 ARG A N 1
ATOM 1782 C CA . ARG A 1 225 ? -10.561 -3.583 14.820 1.00 87.19 225 ARG A CA 1
ATOM 1783 C C . ARG A 1 225 ? -9.835 -4.583 15.732 1.00 87.19 225 ARG A C 1
ATOM 1785 O O . ARG A 1 225 ? -8.642 -4.792 15.542 1.00 87.19 225 ARG A O 1
ATOM 1792 N N . PRO A 1 226 ? -10.531 -5.244 16.679 1.00 83.88 226 PRO A N 1
ATOM 1793 C CA . PRO A 1 226 ? -9.888 -6.099 17.684 1.00 83.88 226 PRO A CA 1
ATOM 1794 C C . PRO A 1 226 ? -9.104 -7.297 17.132 1.00 83.88 226 PRO A C 1
ATOM 1796 O O . PRO A 1 226 ? -8.196 -7.783 17.793 1.00 83.88 226 PRO A O 1
ATOM 1799 N N . GLN A 1 227 ? -9.472 -7.801 15.952 1.00 89.38 227 GLN A N 1
ATOM 1800 C CA . GLN A 1 227 ? -8.823 -8.948 15.311 1.00 89.38 227 GLN A CA 1
ATOM 1801 C C . GLN A 1 227 ? -7.499 -8.602 14.611 1.00 89.38 227 GLN A C 1
ATOM 1803 O O . GLN A 1 227 ? -6.736 -9.505 14.262 1.00 89.38 227 GLN A O 1
ATOM 1808 N N . ILE A 1 228 ? -7.226 -7.311 14.390 1.00 93.31 228 ILE A N 1
ATOM 1809 C CA . ILE A 1 228 ? -5.992 -6.857 13.751 1.00 93.31 228 ILE A CA 1
ATOM 1810 C C . ILE A 1 228 ? -4.854 -6.969 14.757 1.00 93.31 228 ILE A C 1
ATOM 1812 O O . ILE A 1 228 ? -4.893 -6.381 15.832 1.00 93.31 228 ILE A O 1
ATOM 1816 N N . GLN A 1 229 ? -3.831 -7.732 14.388 1.00 93.75 229 GLN A N 1
ATOM 1817 C CA . GLN A 1 229 ? -2.673 -8.007 15.234 1.00 93.75 229 GLN A CA 1
ATOM 1818 C C . GLN A 1 229 ? -1.540 -7.014 14.977 1.00 93.75 229 GLN A C 1
ATOM 1820 O O . GLN A 1 229 ? -0.781 -6.696 15.887 1.00 93.75 229 GLN A O 1
ATOM 1825 N N . PHE A 1 230 ? -1.430 -6.499 13.749 1.00 95.38 230 PHE A N 1
ATOM 1826 C CA . PHE A 1 230 ? -0.486 -5.437 13.418 1.00 95.38 230 PHE A CA 1
ATOM 1827 C C . PHE A 1 230 ? -0.972 -4.581 12.249 1.00 95.38 230 PHE A C 1
ATOM 1829 O O . PHE A 1 230 ? -1.722 -5.027 11.374 1.00 95.38 230 PHE A O 1
ATOM 1836 N N . VAL A 1 231 ? -0.486 -3.343 12.231 1.00 96.81 231 VAL A N 1
ATOM 1837 C CA . VAL A 1 231 ? -0.671 -2.395 11.135 1.00 96.81 231 VAL A CA 1
ATOM 1838 C C . VAL A 1 231 ? 0.705 -1.885 10.727 1.00 96.81 231 VAL A C 1
ATOM 1840 O O . VAL A 1 231 ? 1.454 -1.400 11.573 1.00 96.81 231 VAL A O 1
ATOM 1843 N N . LEU A 1 232 ? 1.040 -1.993 9.444 1.00 97.44 232 LEU A N 1
ATOM 1844 C CA . LEU A 1 232 ? 2.178 -1.293 8.856 1.00 97.44 232 LEU A CA 1
ATOM 1845 C C . LEU A 1 232 ? 1.645 -0.063 8.133 1.00 97.44 232 LEU A C 1
ATOM 1847 O O . LEU A 1 232 ? 0.923 -0.204 7.152 1.00 97.44 232 LEU A O 1
ATOM 1851 N N . TYR A 1 233 ? 1.992 1.118 8.626 1.00 97.75 233 TYR A N 1
ATOM 1852 C CA . TYR A 1 233 ? 1.646 2.387 8.001 1.00 97.75 233 TYR A CA 1
ATOM 1853 C C . TYR A 1 233 ? 2.818 2.882 7.158 1.00 97.75 233 TYR A C 1
ATOM 1855 O O . TYR A 1 233 ? 3.934 2.991 7.665 1.00 97.75 233 TYR A O 1
ATOM 1863 N N . GLU A 1 234 ? 2.564 3.163 5.884 1.00 95.81 234 GLU A N 1
ATOM 1864 C CA . GLU A 1 234 ? 3.559 3.685 4.954 1.00 95.81 234 GLU A CA 1
ATOM 1865 C C . GLU A 1 234 ? 3.009 4.903 4.216 1.00 95.81 234 GLU A C 1
ATOM 1867 O O . GLU A 1 234 ? 1.912 4.878 3.651 1.00 95.81 234 GLU A O 1
ATOM 1872 N N . THR A 1 235 ? 3.826 5.951 4.177 1.00 95.12 235 THR A N 1
ATOM 1873 C CA . THR A 1 235 ? 3.673 7.071 3.254 1.00 95.12 235 THR A CA 1
ATOM 1874 C C . THR A 1 235 ? 4.969 7.243 2.465 1.00 95.12 235 THR A C 1
ATOM 1876 O O . THR A 1 235 ? 6.020 6.721 2.840 1.00 95.12 235 THR A O 1
ATOM 1879 N N . HIS A 1 236 ? 4.907 8.019 1.386 1.00 92.06 236 HIS A N 1
ATOM 1880 C CA . HIS A 1 236 ? 6.096 8.501 0.684 1.00 92.06 236 HIS A CA 1
ATOM 1881 C C . HIS A 1 236 ? 6.250 10.015 0.870 1.00 92.06 236 HIS A C 1
ATOM 1883 O O . HIS A 1 236 ? 6.567 10.744 -0.068 1.00 92.06 236 HIS A O 1
ATOM 1889 N N . SER A 1 237 ? 5.996 10.489 2.092 1.00 91.06 237 SER A N 1
ATOM 1890 C CA . SER A 1 237 ? 6.119 11.889 2.490 1.00 91.06 237 SER A CA 1
ATOM 1891 C C . SER A 1 237 ? 7.293 12.089 3.445 1.00 91.06 237 SER A C 1
ATOM 1893 O O . SER A 1 237 ? 7.578 11.227 4.275 1.00 91.06 237 SER A O 1
ATOM 1895 N N . VAL A 1 238 ? 7.954 13.245 3.355 1.00 90.75 238 VAL A N 1
ATOM 1896 C CA . VAL A 1 238 ? 8.943 13.700 4.353 1.00 90.75 238 VAL A CA 1
ATOM 1897 C C . VAL A 1 238 ? 8.314 14.556 5.457 1.00 90.75 238 VAL A C 1
ATOM 1899 O O . VAL A 1 238 ? 9.008 14.992 6.373 1.00 90.75 238 VAL A O 1
ATOM 1902 N N . VAL A 1 239 ? 7.009 14.825 5.375 1.00 91.44 239 VAL A N 1
ATOM 1903 C CA . VAL A 1 239 ? 6.294 15.721 6.288 1.00 91.44 239 VAL A CA 1
ATOM 1904 C C . VAL A 1 239 ? 5.868 14.962 7.547 1.00 91.44 239 VAL A C 1
ATOM 1906 O O . VAL A 1 239 ? 5.170 13.952 7.468 1.00 91.44 239 VAL A O 1
ATOM 1909 N N . SER A 1 240 ? 6.231 15.472 8.728 1.00 94.50 240 SER A N 1
ATOM 1910 C CA . SER A 1 240 ? 5.925 14.816 10.014 1.00 94.50 240 SER A CA 1
ATOM 1911 C C . SER A 1 240 ? 4.425 14.672 10.284 1.00 94.50 240 SER A C 1
ATOM 1913 O O . SER A 1 240 ? 3.990 13.696 10.897 1.00 94.50 240 SER A O 1
ATOM 1915 N N . SER A 1 241 ? 3.620 15.619 9.787 1.00 94.31 241 SER A N 1
ATOM 1916 C CA . SER A 1 241 ? 2.164 15.624 9.949 1.00 94.31 241 SER A CA 1
ATOM 1917 C C . SER A 1 241 ? 1.481 14.426 9.289 1.00 94.31 241 SER A C 1
ATOM 1919 O O . SER A 1 241 ? 0.404 14.042 9.739 1.00 94.31 241 SER A O 1
ATOM 1921 N N . GLU A 1 242 ? 2.111 13.831 8.273 1.00 94.88 242 GLU A N 1
ATOM 1922 C CA . GLU A 1 242 ? 1.654 12.620 7.585 1.00 94.88 242 GLU A CA 1
ATOM 1923 C C . GLU A 1 242 ? 2.267 11.340 8.177 1.00 94.88 242 GLU A C 1
ATOM 1925 O O . GLU A 1 242 ? 1.812 10.244 7.856 1.00 94.88 242 GLU A O 1
ATOM 1930 N N . ASN A 1 243 ? 3.277 11.464 9.044 1.00 96.25 243 ASN A N 1
ATOM 1931 C CA . ASN A 1 243 ? 4.096 10.367 9.558 1.00 96.25 243 ASN A CA 1
ATOM 1932 C C . ASN A 1 243 ? 4.021 10.276 11.091 1.00 96.25 243 ASN A C 1
ATOM 1934 O O . ASN A 1 243 ? 3.060 9.727 11.636 1.00 96.25 243 ASN A O 1
ATOM 1938 N N . GLU A 1 244 ? 5.028 10.796 11.798 1.00 97.06 244 GLU A N 1
ATOM 1939 C CA . GLU A 1 244 ? 5.191 10.651 13.245 1.00 97.06 244 GLU A CA 1
ATOM 1940 C C . GLU A 1 244 ? 4.010 11.246 14.017 1.00 97.06 244 GLU A C 1
ATOM 1942 O O . GLU A 1 244 ? 3.456 10.591 14.904 1.00 97.06 244 GLU A O 1
ATOM 1947 N N . ASP A 1 245 ? 3.577 12.455 13.648 1.00 97.38 245 ASP A N 1
ATOM 1948 C CA . ASP A 1 245 ? 2.487 13.149 14.337 1.00 97.38 245 ASP A CA 1
ATOM 1949 C C . ASP A 1 245 ? 1.145 12.440 14.102 1.00 97.38 245 ASP A C 1
ATOM 1951 O O . ASP A 1 245 ? 0.308 12.359 15.006 1.00 97.38 245 ASP A O 1
ATOM 1955 N N . MET A 1 246 ? 0.936 11.910 12.891 1.00 97.12 246 MET A N 1
ATOM 1956 C CA . MET A 1 246 ? -0.270 11.164 12.528 1.00 97.12 246 MET A CA 1
ATOM 1957 C C . MET A 1 246 ? -0.378 9.873 13.343 1.00 97.12 246 MET A C 1
ATOM 1959 O O . MET A 1 246 ? -1.422 9.595 13.940 1.00 97.12 246 MET A O 1
ATOM 1963 N N . LEU A 1 247 ? 0.716 9.109 13.414 1.00 95.88 247 LEU A N 1
ATOM 1964 C CA . LEU A 1 247 ? 0.775 7.867 14.181 1.00 95.88 247 LEU A CA 1
ATOM 1965 C C . LEU A 1 247 ? 0.595 8.114 15.678 1.00 95.88 247 LEU A C 1
ATOM 1967 O O . LEU A 1 247 ? -0.194 7.413 16.312 1.00 95.88 247 LEU A O 1
ATOM 1971 N N . MET A 1 248 ? 1.271 9.124 16.234 1.00 96.62 248 MET A N 1
ATOM 1972 C CA . MET A 1 248 ? 1.157 9.467 17.652 1.00 96.62 248 MET A CA 1
ATOM 1973 C C . MET A 1 248 ? -0.296 9.777 18.025 1.00 96.62 248 MET A C 1
ATOM 1975 O O . MET A 1 248 ? -0.844 9.162 18.941 1.00 96.62 248 MET A O 1
ATOM 1979 N N . ARG A 1 249 ? -0.962 10.643 17.250 1.00 95.62 249 ARG A N 1
ATOM 1980 C CA . ARG A 1 249 ? -2.372 10.998 17.474 1.00 95.62 249 ARG A CA 1
ATOM 1981 C C . ARG A 1 249 ? -3.305 9.800 17.316 1.00 95.62 249 ARG A C 1
ATOM 1983 O O . ARG A 1 249 ? -4.197 9.614 18.138 1.00 95.62 249 ARG A O 1
ATOM 1990 N N . ALA A 1 250 ? -3.109 8.976 16.287 1.00 95.44 250 ALA A N 1
ATOM 1991 C CA . ALA A 1 250 ? -3.954 7.807 16.056 1.00 95.44 250 ALA A CA 1
ATOM 1992 C C . ALA A 1 250 ? -3.851 6.789 17.203 1.00 95.44 250 ALA A C 1
ATOM 1994 O O . ALA A 1 250 ? -4.869 6.271 17.663 1.00 95.44 250 ALA A O 1
ATOM 1995 N N . VAL A 1 251 ? -2.638 6.530 17.700 1.00 94.06 251 VAL A N 1
ATOM 1996 C CA . VAL A 1 251 ? -2.409 5.627 18.836 1.00 94.06 251 VAL A CA 1
ATOM 1997 C C . VAL A 1 251 ? -3.003 6.200 20.125 1.00 94.06 251 VAL A C 1
ATOM 1999 O O . VAL A 1 251 ? -3.656 5.470 20.871 1.00 94.06 251 VAL A O 1
ATOM 2002 N N . GLU A 1 252 ? -2.842 7.499 20.380 1.00 95.38 252 GLU A N 1
ATOM 2003 C CA . GLU A 1 252 ? -3.470 8.170 21.525 1.00 95.38 252 GLU A CA 1
ATOM 2004 C C . GLU A 1 252 ? -5.002 8.088 21.484 1.00 95.38 252 GLU A C 1
ATOM 2006 O O . GLU A 1 252 ? -5.625 7.769 22.501 1.00 95.38 252 GLU A O 1
ATOM 2011 N N . ASP A 1 253 ? -5.610 8.329 20.319 1.00 93.38 253 ASP A N 1
ATOM 2012 C CA . ASP A 1 253 ? -7.060 8.249 20.116 1.00 93.38 253 ASP A CA 1
ATOM 2013 C C . ASP A 1 253 ? -7.579 6.824 20.387 1.00 93.38 253 ASP A C 1
ATOM 2015 O O . ASP A 1 253 ? -8.571 6.640 21.102 1.00 93.38 253 ASP A O 1
ATOM 2019 N N . VAL A 1 254 ? -6.880 5.803 19.876 1.00 91.44 254 VAL A N 1
ATOM 2020 C CA . VAL A 1 254 ? -7.217 4.385 20.094 1.00 91.44 254 VAL A CA 1
ATOM 2021 C C . VAL A 1 254 ? -7.084 4.010 21.568 1.00 91.44 254 VAL A C 1
ATOM 2023 O O . VAL A 1 254 ? -8.003 3.416 22.133 1.00 91.44 254 VAL A O 1
ATOM 2026 N N . ASN A 1 255 ? -5.981 4.391 22.215 1.00 91.94 255 ASN A N 1
ATOM 2027 C CA . ASN A 1 255 ? -5.736 4.085 23.624 1.00 91.94 255 ASN A CA 1
ATOM 2028 C C . ASN A 1 255 ? -6.777 4.744 24.532 1.00 91.94 255 ASN A C 1
ATOM 2030 O O . ASN A 1 255 ? -7.319 4.098 25.432 1.00 91.94 255 ASN A O 1
ATOM 2034 N N . ARG A 1 256 ? -7.121 6.008 24.261 1.00 93.56 256 ARG A N 1
ATOM 2035 C CA . ARG A 1 256 ? -8.167 6.733 24.991 1.00 93.56 256 ARG A CA 1
ATOM 2036 C C . ARG A 1 256 ? -9.525 6.054 24.829 1.00 93.56 256 ARG A C 1
ATOM 2038 O O . ARG A 1 256 ? -10.230 5.863 25.820 1.00 93.56 256 ARG A O 1
ATOM 2045 N N . ALA A 1 257 ? -9.883 5.653 23.609 1.00 90.38 257 ALA A N 1
ATOM 2046 C CA . ALA A 1 257 ? -11.134 4.948 23.345 1.00 90.38 257 ALA A CA 1
ATOM 2047 C C . ALA A 1 257 ? -11.179 3.567 24.022 1.00 90.38 257 ALA A C 1
ATOM 2049 O O . ALA A 1 257 ? -12.197 3.199 24.615 1.00 90.38 257 ALA A O 1
ATOM 2050 N N . ALA A 1 258 ? -10.073 2.819 23.991 1.00 88.56 258 ALA A N 1
ATOM 2051 C CA . ALA A 1 258 ? -9.947 1.531 24.666 1.00 88.56 258 ALA A CA 1
ATOM 2052 C C . ALA A 1 258 ? -10.102 1.676 26.188 1.00 88.56 258 ALA A C 1
ATOM 2054 O O . ALA A 1 258 ? -10.869 0.934 26.805 1.00 88.56 258 ALA A O 1
ATOM 2055 N N . GLN A 1 259 ? -9.450 2.679 26.783 1.00 91.25 259 GLN A N 1
ATOM 2056 C CA . GLN A 1 259 ? -9.548 2.976 28.209 1.00 91.25 259 GLN A CA 1
ATOM 2057 C C . GLN A 1 259 ? -10.980 3.359 28.614 1.00 91.25 259 GLN A C 1
ATOM 2059 O O . GLN A 1 259 ? -11.510 2.837 29.594 1.00 91.25 259 GLN A O 1
ATOM 2064 N N . GLN A 1 260 ? -11.644 4.225 27.842 1.00 92.06 260 GLN A N 1
ATOM 2065 C CA . GLN A 1 260 ? -13.040 4.601 28.092 1.00 92.06 260 GLN A CA 1
ATOM 2066 C C . GLN A 1 260 ? -13.980 3.395 28.023 1.00 92.06 260 GLN A C 1
ATOM 2068 O O . GLN A 1 260 ? -14.825 3.226 28.904 1.00 92.06 260 GLN A O 1
ATOM 2073 N N . LYS A 1 261 ? -13.812 2.529 27.017 1.00 89.00 261 LYS A N 1
ATOM 2074 C CA . LYS A 1 261 ? -14.604 1.302 26.881 1.00 89.00 261 LYS A CA 1
ATOM 2075 C C . LYS A 1 261 ? -14.371 0.353 28.056 1.00 89.00 261 LYS A C 1
ATOM 2077 O O . LYS A 1 261 ? -15.329 -0.211 28.575 1.00 89.00 261 LYS A O 1
ATOM 2082 N N . HIS A 1 262 ? -13.126 0.210 28.507 1.00 89.69 262 HIS A N 1
ATOM 2083 C CA . HIS A 1 262 ? -12.800 -0.599 29.677 1.00 89.69 262 HIS A CA 1
ATOM 2084 C C . HIS A 1 262 ? -13.494 -0.073 30.942 1.00 89.69 262 HIS A C 1
ATOM 2086 O O . HIS A 1 262 ? -14.159 -0.840 31.635 1.00 89.69 262 HIS A O 1
ATOM 2092 N N . TYR A 1 263 ? -13.434 1.238 31.201 1.00 91.69 263 TYR A N 1
ATOM 2093 C CA . TYR A 1 263 ? -14.140 1.839 32.338 1.00 91.69 263 TYR A CA 1
ATOM 2094 C C . TYR A 1 263 ? -15.659 1.653 32.268 1.00 91.69 263 TYR A C 1
ATOM 2096 O O . TYR A 1 263 ? -16.285 1.389 33.293 1.00 91.69 263 TYR A O 1
ATOM 2104 N N . GLN A 1 264 ? -16.256 1.773 31.079 1.00 92.00 264 GLN A N 1
ATOM 2105 C CA . GLN A 1 264 ? -17.691 1.540 30.889 1.00 92.00 264 GLN A CA 1
ATOM 2106 C C . GLN A 1 264 ? -18.071 0.095 31.228 1.00 92.00 264 GLN A C 1
ATOM 2108 O O . GLN A 1 264 ? -18.977 -0.113 32.029 1.00 92.00 264 GLN A O 1
ATOM 2113 N N . VAL A 1 265 ? -17.326 -0.885 30.706 1.00 90.88 265 VAL A N 1
ATOM 2114 C CA . VAL A 1 265 ? -17.555 -2.310 30.993 1.00 90.88 265 VAL A CA 1
ATOM 2115 C C . VAL A 1 265 ? -17.414 -2.604 32.487 1.00 90.88 265 VAL A C 1
ATOM 2117 O O . VAL A 1 265 ? -18.294 -3.234 33.065 1.00 90.88 265 VAL A O 1
ATOM 2120 N N . MET A 1 266 ? -16.362 -2.098 33.137 1.00 91.31 266 MET A N 1
ATOM 2121 C CA . MET A 1 266 ? -16.163 -2.284 34.580 1.00 91.31 266 MET A CA 1
ATOM 2122 C C . MET A 1 266 ? -17.309 -1.689 35.406 1.00 91.31 266 MET A C 1
ATOM 2124 O O . MET A 1 266 ? -17.755 -2.294 36.381 1.00 91.31 266 MET A O 1
ATOM 2128 N N . ARG A 1 267 ? -17.819 -0.518 35.008 1.00 92.31 267 ARG A N 1
ATOM 2129 C CA . ARG A 1 267 ? -18.960 0.119 35.674 1.00 92.31 267 ARG A CA 1
ATOM 2130 C C . ARG A 1 267 ? -20.247 -0.684 35.499 1.00 92.31 267 ARG A C 1
ATOM 2132 O O . ARG A 1 267 ? -21.030 -0.785 36.442 1.00 92.31 267 ARG A O 1
ATOM 2139 N N . ASP A 1 268 ? -20.472 -1.231 34.310 1.00 91.38 268 ASP A N 1
ATOM 2140 C CA . ASP A 1 268 ? -21.668 -2.016 34.010 1.00 91.38 268 ASP A CA 1
ATOM 2141 C C . ASP A 1 268 ? -21.661 -3.359 34.758 1.00 91.38 268 ASP A C 1
ATOM 2143 O O . ASP A 1 268 ? -22.696 -3.742 35.304 1.00 91.38 268 ASP A O 1
ATOM 2147 N N . ILE A 1 269 ? -20.494 -4.006 34.887 1.00 91.44 269 ILE A N 1
ATOM 2148 C CA . ILE A 1 269 ? -20.306 -5.208 35.720 1.00 91.44 269 ILE A CA 1
ATOM 2149 C C . ILE A 1 269 ? -20.637 -4.900 37.184 1.00 91.44 269 ILE A C 1
ATOM 2151 O O . ILE A 1 269 ? -21.513 -5.541 37.759 1.00 91.44 269 ILE A O 1
ATOM 2155 N N . ALA A 1 270 ? -20.030 -3.860 37.767 1.00 91.38 270 ALA A N 1
ATOM 2156 C CA . ALA A 1 270 ? -20.286 -3.486 39.162 1.00 91.38 270 ALA A CA 1
ATOM 2157 C C . ALA A 1 270 ? -21.768 -3.147 39.417 1.00 91.38 270 ALA A C 1
ATOM 2159 O O . ALA A 1 270 ? -22.330 -3.464 40.466 1.00 91.38 270 ALA A O 1
ATOM 2160 N N . ARG A 1 271 ? -22.437 -2.520 38.438 1.00 90.94 271 ARG A N 1
ATOM 2161 C CA . ARG A 1 271 ? -23.877 -2.245 38.508 1.00 90.94 271 ARG A CA 1
ATOM 2162 C C . ARG A 1 271 ? -24.706 -3.532 38.491 1.00 90.94 271 ARG A C 1
ATOM 2164 O O . ARG A 1 271 ? -25.689 -3.612 39.224 1.00 90.94 271 ARG A O 1
ATOM 2171 N N . GLN A 1 272 ? -24.346 -4.509 37.659 1.00 89.12 272 GLN A N 1
ATOM 2172 C CA . GLN A 1 272 ? -25.029 -5.805 37.600 1.00 89.12 272 GLN A CA 1
ATOM 2173 C C . GLN A 1 272 ? -24.838 -6.613 38.888 1.00 89.12 272 GLN A C 1
ATOM 2175 O O . GLN A 1 272 ? -25.807 -7.182 39.391 1.00 89.12 272 GLN A O 1
ATOM 2180 N N . GLU A 1 273 ? -23.636 -6.607 39.463 1.00 90.69 273 GLU A N 1
ATOM 2181 C CA . GLU A 1 273 ? -23.353 -7.248 40.753 1.00 90.69 273 GLU A CA 1
ATOM 2182 C C . GLU A 1 273 ? -24.183 -6.623 41.882 1.00 90.69 273 GLU A C 1
ATOM 2184 O O . GLU A 1 273 ? -24.832 -7.338 42.645 1.00 90.69 273 GLU A O 1
ATOM 2189 N N . ALA A 1 274 ? -24.257 -5.288 41.940 1.00 89.19 274 ALA A N 1
ATOM 2190 C CA . ALA A 1 274 ? -25.069 -4.585 42.933 1.00 89.19 274 ALA A CA 1
ATOM 2191 C C . ALA A 1 274 ? -26.574 -4.888 42.800 1.00 89.19 274 ALA A C 1
ATOM 2193 O O . ALA A 1 274 ? -27.265 -5.050 43.806 1.00 89.19 274 ALA A O 1
ATOM 2194 N N . LEU A 1 275 ? -27.090 -4.981 41.568 1.00 89.00 275 LEU A N 1
ATOM 2195 C CA . LEU A 1 275 ? -28.485 -5.357 41.311 1.00 89.00 275 LEU A CA 1
ATOM 2196 C C . LEU A 1 275 ? -28.772 -6.808 41.720 1.00 89.00 275 LEU A C 1
ATOM 2198 O O . LEU A 1 275 ? -29.816 -7.067 42.315 1.00 89.00 275 LEU A O 1
ATOM 2202 N N . SER A 1 276 ? -27.841 -7.724 41.447 1.00 87.38 276 SER A N 1
ATOM 2203 C CA . SER A 1 276 ? -27.968 -9.142 41.810 1.00 87.38 276 SER A CA 1
ATOM 2204 C C . SER A 1 276 ? -27.968 -9.320 43.332 1.00 87.38 276 SER A C 1
ATOM 2206 O O . SER A 1 276 ? -28.872 -9.946 43.880 1.00 87.38 276 SER A O 1
ATOM 2208 N N . ALA A 1 277 ? -27.047 -8.655 44.039 1.00 86.19 277 ALA A N 1
ATOM 2209 C CA . ALA A 1 277 ? -26.999 -8.667 45.503 1.00 86.19 277 ALA A CA 1
ATOM 2210 C C . ALA A 1 277 ? -28.268 -8.068 46.145 1.00 86.19 277 ALA A C 1
ATOM 2212 O O . ALA A 1 277 ? -28.750 -8.556 47.168 1.00 86.19 277 ALA A O 1
ATOM 2213 N N . ALA A 1 278 ? -28.845 -7.021 45.541 1.00 82.44 278 ALA A N 1
ATOM 2214 C CA . ALA A 1 278 ? -30.102 -6.440 46.011 1.00 82.44 278 ALA A CA 1
ATOM 2215 C C . ALA A 1 278 ? -31.299 -7.391 45.822 1.00 82.44 278 ALA A C 1
ATOM 2217 O O . ALA A 1 278 ? -32.174 -7.442 46.688 1.00 82.44 278 ALA A O 1
ATOM 2218 N N . GLN A 1 279 ? -31.338 -8.154 44.724 1.00 77.31 279 GLN A N 1
ATOM 2219 C CA . GLN A 1 279 ? -32.374 -9.163 44.477 1.00 77.31 279 GLN A CA 1
ATOM 2220 C C . GLN A 1 279 ? -32.268 -10.341 45.452 1.00 77.31 279 GLN A C 1
ATOM 2222 O O . GLN A 1 279 ? -33.270 -10.696 46.074 1.00 77.31 279 GLN A O 1
ATOM 2227 N N . GLU A 1 280 ? -31.065 -10.875 45.675 1.00 75.81 280 GLU A N 1
ATOM 2228 C CA . GLU A 1 280 ? -30.825 -11.939 46.662 1.00 75.81 280 GLU A CA 1
ATOM 2229 C C . GLU A 1 280 ? -31.205 -11.500 48.086 1.00 75.81 280 GLU A C 1
ATOM 2231 O O . GLU A 1 280 ? -31.842 -12.247 48.837 1.00 75.81 280 GLU A O 1
ATOM 2236 N N . GLY A 1 281 ? -30.882 -10.256 48.459 1.00 72.06 281 GLY A N 1
ATOM 2237 C CA . GLY A 1 281 ? -31.281 -9.680 49.744 1.00 72.06 281 GLY A CA 1
ATOM 2238 C C . GLY A 1 281 ? -32.799 -9.508 49.890 1.00 72.06 281 GLY A C 1
ATOM 2239 O O . GLY A 1 281 ? -33.343 -9.686 50.984 1.00 72.06 281 GLY A O 1
ATOM 2240 N N . PHE A 1 282 ? -33.506 -9.195 48.799 1.00 70.31 282 PHE A N 1
ATOM 2241 C CA . PHE A 1 282 ? -34.964 -9.068 48.802 1.00 70.31 282 PHE A CA 1
ATOM 2242 C C . PHE A 1 282 ? -35.657 -10.430 48.939 1.00 70.31 282 PHE A C 1
ATOM 2244 O O . PHE A 1 282 ? -36.559 -10.570 49.765 1.00 70.31 282 PHE A O 1
ATOM 2251 N N . GLU A 1 283 ? -35.205 -11.449 48.202 1.00 66.19 283 GLU A N 1
ATOM 2252 C CA . GLU A 1 283 ? -35.731 -12.816 48.328 1.00 66.19 283 GLU A CA 1
ATOM 2253 C C . GLU A 1 283 ? -35.488 -13.393 49.727 1.00 66.19 283 GLU A C 1
ATOM 2255 O O . GLU A 1 283 ? -36.406 -13.940 50.341 1.00 66.19 283 GLU A O 1
ATOM 2260 N N . SER A 1 284 ? -34.293 -13.181 50.286 1.00 64.88 284 SER A N 1
ATOM 2261 C CA . SER A 1 284 ? -33.947 -13.618 51.645 1.00 64.88 284 SER A CA 1
ATOM 2262 C C . SER A 1 284 ? -34.876 -13.006 52.702 1.00 64.88 284 SER A C 1
ATOM 2264 O O . SER A 1 284 ? -35.388 -13.707 53.578 1.00 64.88 284 SER A O 1
ATOM 2266 N N . ASN A 1 285 ? -35.163 -11.704 52.597 1.00 66.94 285 ASN A N 1
ATOM 2267 C CA . ASN A 1 285 ? -36.079 -11.013 53.507 1.00 66.94 285 ASN A CA 1
ATOM 2268 C C . ASN A 1 285 ? -37.542 -11.446 53.333 1.00 66.94 285 ASN A C 1
ATOM 2270 O O . ASN A 1 285 ? -38.283 -11.515 54.321 1.00 66.94 285 ASN A O 1
ATOM 2274 N N . LEU A 1 286 ? -37.967 -11.768 52.106 1.00 63.00 286 LEU A N 1
ATOM 2275 C CA . LEU A 1 286 ? -39.307 -12.291 51.844 1.00 63.00 286 LEU A CA 1
ATOM 2276 C C . LEU A 1 286 ? -39.492 -13.667 52.504 1.00 63.00 286 LEU A C 1
ATOM 2278 O O . LEU A 1 286 ? -40.504 -13.898 53.166 1.00 63.00 286 LEU A O 1
ATOM 2282 N N . VAL A 1 287 ? -38.492 -14.549 52.395 1.00 62.56 287 VAL A N 1
ATOM 2283 C CA . VAL A 1 287 ? -38.492 -15.879 53.030 1.00 62.56 287 VAL A CA 1
ATOM 2284 C C . VAL A 1 287 ? -38.543 -15.765 54.557 1.00 62.56 287 VAL A C 1
ATOM 2286 O O . VAL A 1 287 ? -39.360 -16.437 55.188 1.00 62.56 287 VAL A O 1
ATOM 2289 N N . ILE A 1 288 ? -37.744 -14.875 55.159 1.00 63.56 288 ILE A N 1
ATOM 2290 C CA . ILE A 1 288 ? -37.778 -14.623 56.612 1.00 63.56 288 ILE A CA 1
ATOM 2291 C C . ILE A 1 288 ? -39.159 -14.108 57.045 1.00 63.56 288 ILE A C 1
ATOM 2293 O O . ILE A 1 288 ? -39.717 -14.581 58.037 1.00 63.56 288 ILE A O 1
ATOM 2297 N N . SER A 1 289 ? -39.745 -13.184 56.281 1.00 57.53 289 SER A N 1
ATOM 2298 C CA . SER A 1 289 ? -41.069 -12.621 56.576 1.00 57.53 289 SER A CA 1
ATOM 2299 C C . SER A 1 289 ? -42.179 -13.675 56.488 1.00 57.53 289 SER A C 1
ATOM 2301 O O . SER A 1 289 ? -43.045 -13.733 57.362 1.00 57.53 289 SER A O 1
ATOM 2303 N N . PHE A 1 290 ? -42.131 -14.556 55.483 1.00 52.84 290 PHE A N 1
ATOM 2304 C CA . PHE A 1 290 ? -43.067 -15.677 55.351 1.00 52.84 290 PHE A CA 1
ATOM 2305 C C . PHE A 1 290 ? -42.923 -16.708 56.478 1.00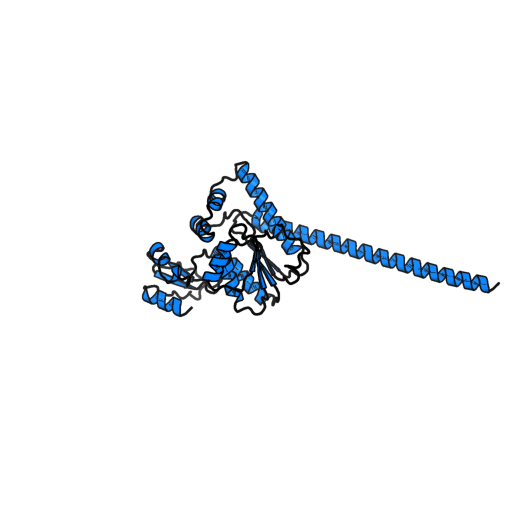 52.84 290 PHE A C 1
ATOM 2307 O O . PHE A 1 290 ? -43.933 -17.224 56.959 1.00 52.84 290 PHE A O 1
ATOM 2314 N N . LEU A 1 291 ? -41.698 -16.997 56.931 1.00 54.12 291 LEU A N 1
ATOM 2315 C CA . LEU A 1 291 ? -41.457 -17.891 58.068 1.00 54.12 291 LEU A CA 1
ATOM 2316 C C . LEU A 1 291 ? -42.006 -17.307 59.378 1.00 54.12 291 LEU A C 1
ATOM 2318 O O . LEU A 1 291 ? -42.668 -18.020 60.130 1.00 54.12 291 LEU A O 1
ATOM 2322 N N . LEU A 1 292 ? -41.807 -16.008 59.623 1.00 52.28 292 LEU A N 1
ATOM 2323 C CA . LEU A 1 292 ? -42.353 -15.319 60.798 1.00 52.28 292 LEU A CA 1
ATOM 2324 C C . LEU A 1 292 ? -43.888 -15.245 60.783 1.00 52.28 292 LEU A C 1
ATOM 2326 O O . LEU A 1 292 ? -44.513 -15.381 61.832 1.00 52.28 292 LEU A O 1
ATOM 2330 N N . ALA A 1 293 ? -44.506 -15.069 59.611 1.00 54.31 293 ALA A N 1
ATOM 2331 C CA . ALA A 1 293 ? -45.963 -15.049 59.471 1.00 54.31 293 ALA A CA 1
ATOM 2332 C C . ALA A 1 293 ? -46.620 -16.420 59.718 1.00 54.31 293 ALA A C 1
ATOM 2334 O O . ALA A 1 293 ? -47.772 -16.472 60.133 1.00 54.31 293 ALA A O 1
ATOM 2335 N N . ARG A 1 294 ? -45.897 -17.526 59.490 1.00 52.66 294 ARG A N 1
ATOM 2336 C CA . ARG A 1 294 ? -46.373 -18.899 59.743 1.00 52.66 294 ARG A CA 1
ATOM 2337 C C . ARG A 1 294 ? -46.199 -19.368 61.192 1.00 52.66 294 ARG A C 1
ATOM 2339 O O . ARG A 1 294 ? -46.749 -20.404 61.548 1.00 52.66 294 ARG A O 1
ATOM 2346 N N . ALA A 1 295 ? -45.406 -18.652 61.990 1.00 51.75 295 ALA A N 1
ATOM 2347 C CA . ALA A 1 295 ? -45.082 -19.000 63.374 1.00 51.75 295 ALA A CA 1
ATOM 2348 C C . ALA A 1 295 ? -45.988 -18.315 64.423 1.00 51.75 295 ALA A C 1
ATOM 2350 O O . ALA A 1 295 ? -45.725 -18.440 65.619 1.00 51.75 295 ALA A O 1
ATOM 2351 N N . LYS A 1 296 ? -47.026 -17.589 63.992 1.00 43.47 296 LYS A N 1
ATOM 2352 C CA . LYS A 1 296 ? -48.093 -17.035 64.842 1.00 43.47 296 LYS A CA 1
ATOM 2353 C C . LYS A 1 296 ? -49.381 -17.819 64.648 1.00 43.47 296 LYS A C 1
ATOM 2355 O O . LYS A 1 296 ? -50.113 -17.948 65.650 1.00 43.47 296 LYS A O 1
#